Protein AF-A0A2A4T3V2-F1 (afdb_monomer_lite)

Sequence (227 aa):
MAKELILSDIAEADRLNKLTEAYNSLENEESLVISSTEDYCQTILAFQKQTSEPCFWAALLDGAPQWKGILVKFANAPQMAGSIMQYMAYDHKRCDNLYADAESLILEGETEAGAEVMQGFIVGMLRHFRIEEELLFLAFEQATGMTEGPTQMMRMEHQQMKAIMAQMQSTLESGAVDQVPGLGDTLLILMQQHNMKEENMLYFMMEQHISDQSVDLIQQAQRIDFR

pLDDT: mean 91.96, std 7.99, range [56.47, 98.56]

InterPro domains:
  IPR012312 Hemerythrin-like [PF01814] (87-203)

Foldseek 3Di:
DAAEDECQVPDLVCLLVVVLVSVVPDDAFHKYKYKYQDDDLVSVVVNVVVDPFAWAKDWQDQDPRMTIIMITHHPVRCCCLLAPLNVLVVLLVVLVVLLVVLVVCVVVVVLVVSLSSLSSSLRSLVLSVCLCLVFQVVLLCVQPVCPDDDSVVLVVLSVVLNVLSVVLVVCSVVVVSNCNVVSCVVSVVSSVVSVCCCNVPVSVSSCVGPSVCRNVSSVVSSCVSPD

Radius of gyration: 17.8 Å; chains: 1; bounding box: 42×46×43 Å

Secondary structure (DSSP, 8-state):
--EEEEGGGS-HHHHHHHHHHHHHT--TT-EEEEEESS--HHHHHHHHHH--S-EEEEEEE-STT-EEEEEEE-SSHHHHTT-HHHHHHHHHHHHHHHHHHHHHHHHHT-HHHHHHHHHHHHHHHHHHHHIIIIIIHHHHHHHH---SSHHHHHHHHHHHHHHHHHHHHHHHHTT-GGGHHHHHHHHHHHHHHHHHHIIIIIHHHHHHHHTTTHHHHHHHHTTTT--

Structure (mmCIF, N/CA/C/O backbone):
data_AF-A0A2A4T3V2-F1
#
_entry.id   AF-A0A2A4T3V2-F1
#
loop_
_atom_site.group_PDB
_atom_site.id
_atom_site.type_symbol
_atom_site.label_atom_id
_atom_site.label_alt_id
_atom_site.label_comp_id
_atom_site.label_asym_id
_atom_site.label_entity_id
_atom_site.label_seq_id
_atom_site.pdbx_PDB_ins_code
_atom_site.Cartn_x
_atom_site.Cartn_y
_atom_site.Cartn_z
_atom_site.occupancy
_atom_site.B_iso_or_equiv
_atom_site.auth_seq_id
_atom_site.auth_comp_id
_atom_site.auth_asym_id
_atom_site.auth_atom_id
_atom_site.pdbx_PDB_model_num
ATOM 1 N N . MET A 1 1 ? 16.859 -7.229 3.194 1.00 57.53 1 MET A N 1
ATOM 2 C CA . MET A 1 1 ? 16.379 -7.535 1.829 1.00 57.53 1 MET A CA 1
ATOM 3 C C . MET A 1 1 ? 15.152 -8.408 1.962 1.00 57.53 1 MET A C 1
ATOM 5 O O . MET A 1 1 ? 15.167 -9.281 2.822 1.00 57.53 1 MET A O 1
ATOM 9 N N . ALA A 1 2 ? 14.106 -8.146 1.181 1.00 78.00 2 ALA A N 1
ATOM 10 C CA . ALA A 1 2 ? 12.908 -8.977 1.198 1.00 78.00 2 ALA A CA 1
ATOM 11 C C . ALA A 1 2 ? 13.220 -10.368 0.630 1.00 78.00 2 ALA A C 1
ATOM 13 O O . ALA A 1 2 ? 13.997 -10.488 -0.318 1.00 78.00 2 ALA A O 1
ATOM 14 N N . LYS A 1 3 ? 12.625 -11.414 1.204 1.00 93.25 3 LYS A N 1
ATOM 15 C CA . LYS A 1 3 ? 12.601 -12.741 0.573 1.00 93.25 3 LYS A CA 1
ATOM 16 C C . LYS A 1 3 ? 11.577 -12.709 -0.561 1.00 93.25 3 LYS A C 1
ATOM 18 O O . LYS A 1 3 ? 10.634 -11.924 -0.507 1.00 93.25 3 LYS A O 1
ATOM 23 N N . GLU A 1 4 ? 11.729 -13.569 -1.559 1.00 95.38 4 GLU A N 1
ATOM 24 C CA . GLU A 1 4 ? 10.801 -13.642 -2.692 1.00 95.38 4 GLU A CA 1
ATOM 25 C C . GLU A 1 4 ? 10.105 -15.002 -2.757 1.00 95.38 4 GLU A C 1
ATOM 27 O O . GLU A 1 4 ? 10.707 -16.039 -2.469 1.00 95.38 4 GLU A O 1
ATOM 32 N N . LEU A 1 5 ? 8.830 -14.994 -3.149 1.00 96.75 5 LEU A N 1
ATOM 33 C CA . LEU A 1 5 ? 8.038 -16.186 -3.431 1.00 96.75 5 LEU A CA 1
ATOM 34 C C . LEU A 1 5 ? 7.241 -15.990 -4.723 1.00 96.75 5 LEU A C 1
ATOM 36 O O . LEU A 1 5 ? 6.327 -15.169 -4.784 1.00 96.75 5 LEU A O 1
ATOM 40 N N . ILE A 1 6 ? 7.558 -16.797 -5.732 1.00 96.88 6 ILE A N 1
ATOM 41 C CA . ILE A 1 6 ? 6.890 -16.781 -7.035 1.00 96.88 6 ILE A CA 1
ATOM 42 C C . ILE A 1 6 ? 5.805 -17.865 -7.034 1.00 96.88 6 ILE A C 1
ATOM 44 O O . ILE A 1 6 ? 6.096 -19.058 -7.111 1.00 96.88 6 ILE A O 1
ATOM 48 N N . LEU A 1 7 ? 4.535 -17.473 -6.914 1.00 96.19 7 LEU A N 1
ATOM 49 C CA . LEU A 1 7 ? 3.406 -18.408 -6.824 1.00 96.19 7 LEU A CA 1
ATOM 50 C C . LEU A 1 7 ? 3.053 -19.066 -8.161 1.00 96.19 7 LEU A C 1
ATOM 52 O O . LEU A 1 7 ? 2.481 -20.157 -8.158 1.00 96.19 7 LEU A O 1
ATOM 56 N N . SER A 1 8 ? 3.398 -18.445 -9.290 1.00 94.94 8 SER A N 1
ATOM 57 C CA . SER A 1 8 ? 3.206 -19.040 -10.621 1.00 94.94 8 SER A CA 1
ATOM 58 C C . SER A 1 8 ? 4.063 -20.290 -10.843 1.00 94.94 8 SER A C 1
ATOM 60 O O . SER A 1 8 ? 3.691 -21.143 -11.643 1.00 94.94 8 SER A O 1
ATOM 62 N N . ASP A 1 9 ? 5.152 -20.446 -10.085 1.00 95.88 9 ASP A N 1
ATOM 63 C CA . ASP A 1 9 ? 6.039 -21.615 -10.152 1.00 95.88 9 ASP A CA 1
ATOM 64 C C . ASP A 1 9 ? 5.558 -22.772 -9.256 1.00 95.88 9 ASP A C 1
ATOM 66 O O . ASP A 1 9 ? 6.163 -23.846 -9.215 1.00 95.88 9 ASP A O 1
ATOM 70 N N . ILE A 1 10 ? 4.468 -22.559 -8.513 1.00 96.50 10 ILE A N 1
ATOM 71 C CA . ILE A 1 10 ? 3.941 -23.478 -7.507 1.00 96.50 10 ILE A CA 1
ATOM 72 C C . ILE A 1 10 ? 2.536 -23.916 -7.924 1.00 96.50 10 ILE A C 1
ATOM 74 O O . ILE A 1 10 ? 1.674 -23.093 -8.245 1.00 96.50 10 ILE A O 1
ATOM 78 N N . ALA A 1 11 ? 2.287 -25.228 -7.876 1.00 95.81 11 ALA A N 1
ATOM 79 C CA . ALA A 1 11 ? 0.961 -25.785 -8.120 1.00 95.81 11 ALA A CA 1
ATOM 80 C C . ALA A 1 11 ? -0.067 -25.173 -7.156 1.00 95.81 11 ALA A C 1
ATOM 82 O O . ALA A 1 11 ? 0.199 -25.052 -5.962 1.00 95.81 11 ALA A O 1
ATOM 83 N N . GLU A 1 12 ? -1.253 -24.816 -7.655 1.00 93.75 12 GLU A N 1
ATOM 84 C CA . GLU A 1 12 ? -2.273 -24.081 -6.889 1.00 93.75 12 GLU A CA 1
ATOM 85 C C . GLU A 1 12 ? -2.592 -24.725 -5.528 1.00 93.75 12 GLU A C 1
ATOM 87 O O . GLU A 1 12 ? -2.660 -24.034 -4.513 1.00 93.75 12 GLU A O 1
ATOM 92 N N . ALA A 1 13 ? -2.679 -26.059 -5.489 1.00 95.19 13 ALA A N 1
ATOM 93 C CA . ALA A 1 13 ? -2.937 -26.834 -4.275 1.00 95.19 13 ALA A CA 1
ATOM 94 C C . ALA A 1 13 ? -1.847 -26.695 -3.190 1.00 95.19 13 ALA A C 1
ATOM 96 O O . ALA A 1 13 ? -2.132 -26.894 -2.010 1.00 95.19 13 ALA A O 1
ATOM 97 N N . ASP A 1 14 ? -0.620 -26.331 -3.572 1.00 96.75 14 ASP A N 1
ATOM 98 C CA . ASP A 1 14 ? 0.536 -26.212 -2.678 1.00 96.75 14 ASP A CA 1
ATOM 99 C C . ASP A 1 14 ? 0.848 -24.757 -2.286 1.00 96.75 14 ASP A C 1
ATOM 101 O O . ASP A 1 14 ? 1.613 -24.528 -1.343 1.00 96.75 14 ASP A O 1
ATOM 105 N N . ARG A 1 15 ? 0.249 -23.764 -2.967 1.00 96.38 15 ARG A N 1
ATOM 106 C CA . ARG A 1 15 ? 0.545 -22.329 -2.781 1.00 96.38 15 ARG A CA 1
ATOM 107 C C . ARG A 1 15 ? 0.377 -21.877 -1.330 1.00 96.38 15 ARG A C 1
ATOM 109 O O . ARG A 1 15 ? 1.272 -21.230 -0.793 1.00 96.38 15 ARG A O 1
ATOM 116 N N . LEU A 1 16 ? -0.722 -22.259 -0.671 1.00 95.94 16 LEU A N 1
ATOM 117 C CA . LEU A 1 16 ? -0.988 -21.896 0.730 1.00 95.94 16 LEU A CA 1
ATOM 118 C C . LEU A 1 16 ? 0.079 -22.449 1.685 1.00 95.94 16 LEU A C 1
ATOM 120 O O . LEU A 1 16 ? 0.585 -21.724 2.544 1.00 95.94 16 LEU A O 1
ATOM 124 N N . ASN A 1 17 ? 0.442 -23.723 1.525 1.00 95.88 17 ASN A N 1
ATOM 125 C CA . ASN A 1 17 ? 1.456 -24.360 2.363 1.00 95.88 17 ASN A CA 1
ATOM 126 C C . ASN A 1 17 ? 2.817 -23.689 2.163 1.00 95.88 17 ASN A C 1
ATOM 128 O O . ASN A 1 17 ? 3.475 -23.334 3.138 1.00 95.88 17 ASN A O 1
ATOM 132 N N . LYS A 1 18 ? 3.206 -23.438 0.907 1.00 96.62 18 LYS A N 1
ATOM 133 C CA . LYS A 1 18 ? 4.474 -22.778 0.575 1.00 96.62 18 LYS A CA 1
ATOM 134 C C . LYS A 1 18 ? 4.542 -21.343 1.080 1.00 96.62 18 LYS A C 1
ATOM 136 O O . LYS A 1 18 ? 5.564 -20.949 1.634 1.00 96.62 18 LYS A O 1
ATOM 141 N N . LEU A 1 19 ? 3.453 -20.591 0.951 1.00 95.94 19 LEU A N 1
ATOM 142 C CA . LEU A 1 19 ? 3.339 -19.251 1.515 1.00 95.94 19 LEU A CA 1
ATOM 143 C C . LEU A 1 19 ? 3.508 -19.266 3.037 1.00 95.94 19 LEU A C 1
ATOM 145 O O . LEU A 1 19 ? 4.260 -18.467 3.589 1.00 95.94 19 LEU A O 1
ATOM 149 N N . THR A 1 20 ? 2.854 -20.212 3.709 1.00 94.19 20 THR A N 1
ATOM 150 C CA . THR A 1 20 ? 2.922 -20.351 5.167 1.00 94.19 20 THR A CA 1
ATOM 151 C C . THR A 1 20 ? 4.332 -20.724 5.630 1.00 94.19 20 THR A C 1
ATOM 153 O O . THR A 1 20 ? 4.847 -20.131 6.575 1.00 94.19 20 THR A O 1
ATOM 156 N N . GLU A 1 21 ? 4.993 -21.666 4.949 1.00 94.62 21 GLU A N 1
ATOM 157 C CA . GLU A 1 21 ? 6.397 -22.027 5.195 1.00 94.62 21 GLU A CA 1
ATOM 158 C C . GLU A 1 21 ? 7.329 -20.819 5.017 1.00 94.62 21 GLU A C 1
ATOM 160 O O . GLU A 1 21 ? 8.147 -20.535 5.896 1.00 94.62 21 GLU A O 1
ATOM 165 N N . ALA A 1 22 ? 7.177 -20.084 3.911 1.00 94.62 22 ALA A N 1
ATOM 166 C CA . ALA A 1 22 ? 7.984 -18.906 3.616 1.00 94.62 22 ALA A CA 1
ATOM 167 C C . ALA A 1 22 ? 7.790 -17.809 4.673 1.00 94.62 22 ALA A C 1
ATOM 169 O O . ALA A 1 22 ? 8.776 -17.307 5.210 1.00 94.62 22 ALA A O 1
ATOM 170 N N . TYR A 1 23 ? 6.544 -17.497 5.040 1.00 92.44 23 TYR A N 1
ATOM 171 C CA . TYR A 1 23 ? 6.233 -16.513 6.078 1.00 92.44 23 TYR A CA 1
ATOM 172 C C . TYR A 1 23 ? 6.778 -16.919 7.453 1.00 92.44 23 TYR A C 1
ATOM 174 O O . TYR A 1 23 ? 7.374 -16.108 8.159 1.00 92.44 23 TYR A O 1
ATOM 182 N N . ASN A 1 24 ? 6.636 -18.189 7.838 1.00 91.06 24 ASN A N 1
ATOM 183 C CA . ASN A 1 24 ? 7.137 -18.675 9.124 1.00 91.06 24 ASN A CA 1
ATOM 184 C C . ASN A 1 24 ? 8.668 -18.647 9.215 1.00 91.06 24 ASN A C 1
ATOM 186 O O . ASN A 1 24 ? 9.202 -18.569 10.319 1.00 91.06 24 ASN A O 1
ATOM 190 N N . SER A 1 25 ? 9.362 -18.675 8.074 1.00 91.94 25 SER A N 1
ATOM 191 C CA . SER A 1 25 ? 10.818 -18.526 8.004 1.00 91.94 25 SER A CA 1
ATOM 192 C C . SER A 1 25 ? 11.309 -17.081 8.154 1.00 91.94 25 SER A C 1
ATOM 194 O O . SER A 1 25 ? 12.520 -16.867 8.220 1.00 91.94 25 SER A O 1
ATOM 196 N N . LEU A 1 26 ? 10.410 -16.090 8.144 1.00 91.06 26 LEU A N 1
ATOM 197 C CA . LEU A 1 26 ? 10.758 -14.686 8.351 1.00 91.06 26 LEU A CA 1
ATOM 198 C C . LEU A 1 26 ? 11.117 -14.426 9.817 1.00 91.06 26 LEU A C 1
ATOM 200 O O . LEU A 1 26 ? 10.452 -14.918 10.737 1.00 91.06 26 LEU A O 1
ATOM 204 N N . GLU A 1 27 ? 12.146 -13.613 10.018 1.00 88.81 27 GLU A N 1
ATOM 205 C CA . GLU A 1 27 ? 12.425 -12.961 11.294 1.00 88.81 27 GLU A CA 1
ATOM 206 C C . GLU A 1 27 ? 11.531 -11.719 11.481 1.00 88.81 27 GLU A C 1
ATOM 208 O O . GLU A 1 27 ? 10.715 -11.368 10.625 1.00 88.81 27 GLU A O 1
ATOM 213 N N . ASN A 1 28 ? 11.639 -11.059 12.637 1.00 85.19 28 ASN A N 1
ATOM 214 C CA . ASN A 1 28 ? 10.896 -9.827 12.895 1.00 85.19 28 ASN A CA 1
ATOM 215 C C . ASN A 1 28 ? 11.267 -8.728 11.889 1.00 85.19 28 ASN A C 1
ATOM 217 O O . ASN A 1 28 ? 12.448 -8.509 11.644 1.00 85.19 28 ASN A O 1
ATOM 221 N N . GLU A 1 29 ? 10.264 -8.010 11.382 1.00 82.75 29 GLU A N 1
ATOM 222 C CA . GLU A 1 29 ? 10.374 -6.928 10.393 1.00 82.75 29 GLU A CA 1
ATOM 223 C C . GLU A 1 29 ? 10.928 -7.369 9.031 1.00 82.75 29 GLU A C 1
ATOM 225 O O . GLU A 1 29 ? 11.064 -6.548 8.122 1.00 82.75 29 GLU A O 1
ATOM 230 N N . GLU A 1 30 ? 11.182 -8.668 8.839 1.00 90.75 30 GLU A N 1
ATOM 231 C CA . GLU A 1 30 ? 11.447 -9.200 7.514 1.00 90.75 30 GLU A CA 1
ATOM 232 C C . GLU A 1 30 ? 10.165 -9.231 6.682 1.00 90.75 30 GLU A C 1
ATOM 234 O O . GLU A 1 30 ? 9.047 -9.449 7.170 1.00 90.75 30 GLU A O 1
ATOM 239 N N . SER A 1 31 ? 10.356 -9.035 5.382 1.00 91.88 31 SER A N 1
ATOM 240 C CA . SER A 1 31 ? 9.293 -9.039 4.398 1.00 91.88 31 SER A CA 1
ATOM 241 C C . SER A 1 31 ? 9.464 -10.160 3.382 1.00 91.88 31 SER A C 1
ATOM 243 O O . SER A 1 31 ? 10.575 -10.601 3.069 1.00 91.88 31 SER A O 1
ATOM 245 N N . LEU A 1 32 ? 8.330 -10.613 2.864 1.00 95.06 32 LEU A N 1
ATOM 246 C CA . LEU A 1 32 ? 8.206 -11.553 1.767 1.00 95.06 32 LEU A CA 1
ATOM 247 C C . LEU A 1 32 ? 7.457 -10.861 0.631 1.00 95.06 32 LEU A C 1
ATOM 249 O O . LEU A 1 32 ? 6.282 -10.518 0.769 1.00 95.06 32 LEU A O 1
ATOM 253 N N . VAL A 1 33 ? 8.140 -10.666 -0.489 1.00 95.50 33 VAL A N 1
ATOM 254 C CA . VAL A 1 33 ? 7.535 -10.221 -1.739 1.00 95.50 33 VAL A CA 1
ATOM 255 C C . VAL A 1 33 ? 6.964 -11.439 -2.449 1.00 95.50 33 VAL A C 1
ATOM 257 O O . VAL A 1 33 ? 7.663 -12.416 -2.710 1.00 95.50 33 VAL A O 1
ATOM 260 N N . ILE A 1 34 ? 5.677 -11.374 -2.752 1.00 95.94 34 ILE A N 1
ATOM 261 C CA . ILE A 1 34 ? 4.930 -12.422 -3.435 1.00 95.94 34 ILE A CA 1
ATOM 262 C C . ILE A 1 34 ? 4.654 -11.942 -4.849 1.00 95.94 34 ILE A C 1
ATOM 264 O O . ILE A 1 34 ? 4.171 -10.824 -5.022 1.00 95.94 34 ILE A O 1
ATOM 268 N N . SER A 1 35 ? 4.931 -12.773 -5.849 1.00 95.94 35 SER A N 1
ATOM 269 C CA . SER A 1 35 ? 4.642 -12.469 -7.250 1.00 95.94 35 SER A CA 1
ATOM 270 C C . SER A 1 35 ? 3.964 -13.638 -7.964 1.00 95.94 35 SER A C 1
ATOM 272 O O . SER A 1 35 ? 4.082 -14.794 -7.557 1.00 95.94 35 SER A O 1
ATOM 274 N N . SER A 1 36 ? 3.197 -13.340 -9.011 1.00 95.31 36 SER A N 1
ATOM 275 C CA . SER A 1 36 ? 2.500 -14.340 -9.825 1.00 95.31 36 SER A CA 1
ATOM 276 C C . SER A 1 36 ? 2.039 -13.744 -11.152 1.00 95.31 36 SER A C 1
ATOM 278 O O . SER A 1 36 ? 1.728 -12.556 -11.231 1.00 95.31 36 SER A O 1
ATOM 280 N N . THR A 1 37 ? 1.909 -14.586 -12.173 1.00 94.62 37 THR A N 1
ATOM 281 C CA . THR A 1 37 ? 1.244 -14.256 -13.448 1.00 94.62 37 THR A CA 1
ATOM 282 C C . THR A 1 37 ? -0.273 -14.465 -13.409 1.00 94.62 37 THR A C 1
ATOM 284 O O . THR A 1 37 ? -0.960 -14.233 -14.399 1.00 94.62 37 THR A O 1
ATOM 287 N N . GLU A 1 38 ? -0.798 -14.950 -12.286 1.00 92.31 38 GLU A N 1
ATOM 288 C CA . GLU A 1 38 ? -2.218 -15.206 -12.039 1.00 92.31 38 GLU A CA 1
ATOM 289 C C . GLU A 1 38 ? -2.638 -14.556 -10.722 1.00 92.31 38 GLU A C 1
ATOM 291 O O . GLU A 1 38 ? -1.830 -14.463 -9.792 1.00 92.31 38 GLU A O 1
ATOM 296 N N . ASP A 1 39 ? -3.912 -14.180 -10.618 1.00 91.12 39 ASP A N 1
ATOM 297 C CA . ASP A 1 39 ? -4.494 -13.698 -9.367 1.00 91.12 39 ASP A CA 1
ATOM 298 C C . ASP A 1 39 ? -4.358 -14.764 -8.262 1.00 91.12 39 ASP A C 1
ATOM 300 O O . ASP A 1 39 ? -4.707 -15.935 -8.436 1.00 91.12 39 ASP A O 1
ATOM 304 N N . TYR A 1 40 ? -3.829 -14.350 -7.112 1.00 92.31 40 TYR A N 1
ATOM 305 C CA . TYR A 1 40 ? -3.608 -15.190 -5.937 1.00 92.31 40 TYR A CA 1
ATOM 306 C C . TYR A 1 40 ? -4.357 -14.695 -4.693 1.00 92.31 40 TYR A C 1
ATOM 308 O O . TYR A 1 40 ? -4.057 -15.147 -3.583 1.00 92.31 40 TYR A O 1
ATOM 316 N N . CYS A 1 41 ? -5.348 -13.810 -4.840 1.00 90.81 41 CYS A N 1
ATOM 317 C CA . CYS A 1 41 ? -6.111 -13.239 -3.726 1.00 90.81 41 CYS A CA 1
ATOM 318 C C . CYS A 1 41 ? -6.649 -14.313 -2.764 1.00 90.81 41 CYS A C 1
ATOM 320 O O . CYS A 1 41 ? -6.500 -14.199 -1.546 1.00 90.81 41 CYS A O 1
ATOM 322 N N . GLN A 1 42 ? -7.173 -15.424 -3.297 1.00 91.81 42 GLN A N 1
ATOM 323 C CA . GLN A 1 42 ? -7.686 -16.541 -2.497 1.00 91.81 42 GLN A CA 1
ATOM 324 C C . GLN A 1 42 ? -6.596 -17.224 -1.661 1.00 91.81 42 GLN A C 1
ATOM 326 O O . GLN A 1 42 ? -6.870 -17.676 -0.549 1.00 91.81 42 GLN A O 1
ATOM 331 N N . THR A 1 43 ? -5.352 -17.253 -2.149 1.00 94.00 43 THR A N 1
ATOM 332 C CA . THR A 1 43 ? -4.211 -17.792 -1.393 1.00 94.00 43 THR A CA 1
ATOM 333 C C . THR A 1 43 ? -3.894 -16.901 -0.191 1.00 94.00 43 THR A C 1
ATOM 335 O O . THR A 1 43 ? -3.725 -17.416 0.915 1.00 94.00 43 THR A O 1
ATOM 338 N N . ILE A 1 44 ? -3.880 -15.574 -0.367 1.00 92.75 44 ILE A N 1
ATOM 339 C CA . ILE A 1 44 ? -3.618 -14.626 0.732 1.00 92.75 44 ILE A CA 1
ATOM 340 C C . ILE A 1 44 ? -4.753 -14.649 1.752 1.00 92.75 44 ILE A C 1
ATOM 342 O O . ILE A 1 44 ? -4.498 -14.710 2.952 1.00 92.75 44 ILE A O 1
ATOM 346 N N . LEU A 1 45 ? -6.006 -14.681 1.293 1.00 90.38 45 LEU A N 1
ATOM 347 C CA . LEU A 1 45 ? -7.173 -14.802 2.165 1.00 90.38 45 LEU A CA 1
ATOM 348 C C . LEU A 1 45 ? -7.145 -16.090 2.995 1.00 90.38 45 LEU A C 1
ATOM 350 O O . LEU A 1 45 ? -7.460 -16.062 4.186 1.00 90.38 45 LEU A O 1
ATOM 354 N N . ALA A 1 46 ? -6.787 -17.222 2.385 1.00 92.25 46 ALA A N 1
ATOM 355 C CA . ALA A 1 46 ? -6.650 -18.486 3.099 1.00 92.25 46 ALA A CA 1
ATOM 356 C C . ALA A 1 46 ? -5.513 -18.427 4.131 1.00 92.25 46 ALA A C 1
ATOM 358 O O . ALA A 1 46 ? -5.706 -18.842 5.275 1.00 92.25 46 ALA A O 1
ATOM 359 N N . PHE A 1 47 ? -4.374 -17.833 3.766 1.00 92.38 47 PHE A N 1
ATOM 360 C CA . PHE A 1 47 ? -3.246 -17.616 4.670 1.00 92.38 47 PHE A CA 1
ATOM 361 C C . PHE A 1 47 ? -3.629 -16.738 5.869 1.00 92.38 47 PHE A C 1
ATOM 363 O O . PHE A 1 47 ? -3.436 -17.149 7.009 1.00 92.38 47 PHE A O 1
ATOM 370 N N . GLN A 1 48 ? -4.256 -15.580 5.645 1.00 87.56 48 GLN A N 1
ATOM 371 C CA . GLN A 1 48 ? -4.701 -14.674 6.713 1.00 87.56 48 GLN A CA 1
ATOM 372 C C . GLN A 1 48 ? -5.737 -15.314 7.652 1.00 87.56 48 GLN A C 1
ATOM 374 O O . GLN A 1 48 ? -5.837 -14.924 8.811 1.00 87.56 48 GLN A O 1
ATOM 379 N N . LYS A 1 49 ? -6.532 -16.280 7.170 1.00 87.31 49 LYS A N 1
ATOM 380 C CA . LYS A 1 49 ? -7.478 -17.038 8.009 1.00 87.31 49 LYS A CA 1
ATOM 381 C C . LYS A 1 49 ? -6.790 -18.106 8.860 1.00 87.31 49 LYS A C 1
ATOM 383 O O . LYS A 1 49 ? -7.270 -18.399 9.951 1.00 87.31 49 LYS A O 1
ATOM 388 N N . GLN A 1 50 ? -5.723 -18.722 8.351 1.00 86.12 50 GLN A N 1
ATOM 389 C CA . GLN A 1 50 ? -4.987 -19.780 9.049 1.00 86.12 50 GLN A CA 1
ATOM 390 C C . GLN A 1 50 ? -3.985 -19.215 10.060 1.00 86.12 50 GLN A C 1
ATOM 392 O O . GLN A 1 50 ? -3.762 -19.808 11.116 1.00 86.12 50 GLN A O 1
ATOM 397 N N . THR A 1 51 ? -3.374 -18.082 9.732 1.00 77.81 51 THR A N 1
ATOM 398 C CA . THR A 1 51 ? -2.313 -17.477 10.528 1.00 77.81 51 THR A CA 1
ATOM 399 C C . THR A 1 51 ? -2.912 -16.625 11.641 1.00 77.81 51 THR A C 1
ATOM 401 O O . THR A 1 51 ? -3.561 -15.614 11.393 1.00 77.81 51 THR A O 1
ATOM 404 N N . SER A 1 52 ? -2.672 -17.023 12.891 1.00 68.81 52 SER A N 1
ATOM 405 C CA . SER A 1 52 ? -3.027 -16.223 14.070 1.00 68.81 52 SER A CA 1
ATOM 406 C C . SER A 1 52 ? -2.008 -15.123 14.376 1.00 68.81 52 SER A C 1
ATOM 408 O O . SER A 1 52 ? -2.277 -14.267 15.215 1.00 68.81 52 SER A O 1
ATOM 410 N N . GLU A 1 53 ? -0.824 -15.173 13.755 1.00 69.62 53 GLU A N 1
ATOM 411 C CA . GLU A 1 53 ? 0.192 -14.129 13.871 1.00 69.62 53 GLU A CA 1
ATOM 412 C C . GLU A 1 53 ? -0.216 -12.901 13.048 1.00 69.62 53 GLU A C 1
ATOM 414 O O . GLU A 1 53 ? -0.445 -13.012 11.842 1.00 69.62 53 GLU A O 1
ATOM 419 N N . PRO A 1 54 ? -0.286 -11.716 13.664 1.00 68.25 54 PRO A N 1
ATOM 420 C CA . PRO A 1 54 ? -0.581 -10.512 12.917 1.00 68.25 54 PRO A CA 1
ATOM 421 C C . PRO A 1 54 ? 0.524 -10.182 11.907 1.00 68.25 54 PRO A C 1
ATOM 423 O O . PRO A 1 54 ? 1.709 -10.127 12.235 1.00 68.25 54 PRO A O 1
ATOM 426 N N . CYS A 1 55 ? 0.108 -9.962 10.666 1.00 81.94 55 CYS A N 1
ATOM 427 C CA . CYS A 1 55 ? 0.961 -9.567 9.554 1.00 81.94 55 CYS A CA 1
ATOM 428 C C . CYS A 1 55 ? 0.463 -8.245 8.972 1.00 81.94 55 CYS A C 1
ATOM 430 O O . CYS A 1 55 ? -0.671 -7.832 9.226 1.00 81.94 55 CYS A O 1
ATOM 432 N N . PHE A 1 56 ? 1.308 -7.592 8.182 1.00 87.75 56 PHE A N 1
ATOM 433 C CA . PHE A 1 56 ? 0.868 -6.549 7.262 1.00 87.75 56 PHE A CA 1
ATOM 434 C C . PHE A 1 56 ? 0.875 -7.110 5.846 1.00 87.75 56 PHE A C 1
ATOM 436 O O . PHE A 1 56 ? 1.848 -7.745 5.440 1.00 87.75 56 PHE A O 1
ATOM 443 N N . TRP A 1 57 ? -0.197 -6.842 5.109 1.00 90.50 57 TRP A N 1
ATOM 444 C CA . TRP A 1 57 ? -0.316 -7.132 3.689 1.00 90.50 57 TRP A CA 1
ATOM 445 C C . TRP A 1 57 ? -0.621 -5.846 2.926 1.00 90.50 57 TRP A C 1
ATOM 447 O O . TRP A 1 57 ? -1.494 -5.081 3.342 1.00 90.50 57 TRP A O 1
ATOM 457 N N . ALA A 1 58 ? 0.056 -5.653 1.795 1.00 89.94 58 ALA A N 1
ATOM 458 C CA . ALA A 1 58 ? -0.322 -4.666 0.791 1.00 89.94 58 ALA A CA 1
ATOM 459 C C . ALA A 1 58 ? -0.006 -5.170 -0.621 1.00 89.94 58 ALA A C 1
ATOM 461 O O . ALA A 1 58 ? 1.024 -5.812 -0.849 1.00 89.94 58 ALA A O 1
ATOM 462 N N . ALA A 1 59 ? -0.873 -4.830 -1.574 1.00 89.06 59 ALA A N 1
ATOM 463 C CA . ALA A 1 59 ? -0.573 -4.986 -2.988 1.00 89.06 59 ALA A CA 1
ATOM 464 C C . ALA A 1 59 ? 0.521 -3.992 -3.423 1.00 89.06 59 ALA A C 1
ATOM 466 O O . ALA A 1 59 ? 0.550 -2.840 -2.990 1.00 89.06 59 ALA A O 1
ATOM 467 N N . LEU A 1 60 ? 1.420 -4.460 -4.286 1.00 88.94 60 LEU A N 1
ATOM 468 C CA . LEU A 1 60 ? 2.415 -3.658 -5.002 1.00 88.94 60 LEU A CA 1
ATOM 469 C C . LEU A 1 60 ? 2.024 -3.526 -6.480 1.00 88.94 60 LEU A C 1
ATOM 471 O O . LEU A 1 60 ? 2.141 -2.455 -7.054 1.00 88.94 60 LEU A O 1
ATOM 475 N N . LEU A 1 61 ? 1.507 -4.595 -7.084 1.00 88.12 61 LEU A N 1
ATOM 476 C CA . LEU A 1 61 ? 0.905 -4.605 -8.415 1.00 88.12 61 LEU A CA 1
ATOM 477 C C . LEU A 1 61 ? -0.366 -5.454 -8.343 1.00 88.12 61 LEU A C 1
ATOM 479 O O . LEU A 1 61 ? -0.312 -6.598 -7.893 1.00 88.12 61 LEU A O 1
ATOM 483 N N . ASP A 1 62 ? -1.499 -4.905 -8.773 1.00 81.50 62 ASP A N 1
ATOM 484 C CA . ASP A 1 62 ? -2.805 -5.567 -8.682 1.00 81.50 62 ASP A CA 1
ATOM 485 C C . ASP A 1 62 ? -3.491 -5.636 -10.054 1.00 81.50 62 ASP A C 1
ATOM 487 O O . ASP A 1 62 ? -4.420 -4.886 -10.366 1.00 81.50 62 ASP A O 1
ATOM 491 N N . GLY A 1 63 ? -2.981 -6.512 -10.923 1.00 82.81 63 GLY A N 1
ATOM 492 C CA . GLY A 1 63 ? -3.563 -6.743 -12.241 1.00 82.81 63 GLY A CA 1
ATOM 493 C C . GLY A 1 63 ? -2.640 -7.455 -13.223 1.00 82.81 63 GLY A C 1
ATOM 494 O O . GLY A 1 63 ? -1.451 -7.637 -12.993 1.00 82.81 63 GLY A O 1
ATOM 495 N N . ALA A 1 64 ? -3.200 -7.853 -14.365 1.00 80.94 64 ALA A N 1
ATOM 496 C CA . ALA A 1 64 ? -2.417 -8.446 -15.441 1.00 80.94 64 ALA A CA 1
ATOM 497 C C . ALA A 1 64 ? -1.392 -7.436 -16.007 1.00 80.94 64 ALA A C 1
ATOM 499 O O . ALA A 1 64 ? -1.716 -6.253 -16.121 1.00 80.94 64 ALA A O 1
ATOM 500 N N . PRO A 1 65 ? -0.197 -7.891 -16.431 1.00 86.50 65 PRO A N 1
ATOM 501 C CA . PRO A 1 65 ? 0.226 -9.292 -16.541 1.00 86.50 65 PRO A CA 1
ATOM 502 C C . PRO A 1 65 ? 0.850 -9.883 -15.264 1.00 86.50 65 PRO A C 1
ATOM 504 O O . PRO A 1 65 ? 1.194 -11.064 -15.265 1.00 86.50 65 PRO A O 1
ATOM 507 N N . GLN A 1 66 ? 1.023 -9.094 -14.202 1.00 90.06 66 GLN A N 1
ATOM 508 C CA . GLN A 1 66 ? 1.764 -9.501 -13.013 1.00 90.06 66 GLN A CA 1
ATOM 509 C C . GLN A 1 66 ? 1.118 -8.957 -11.740 1.00 90.06 66 GLN A C 1
ATOM 511 O O . GLN A 1 66 ? 0.998 -7.751 -11.545 1.00 90.06 66 GLN A O 1
ATOM 516 N N . TRP A 1 67 ? 0.806 -9.865 -10.822 1.00 93.06 67 TRP A N 1
ATOM 517 C CA . TRP A 1 67 ? 0.400 -9.529 -9.468 1.00 93.06 67 TRP A CA 1
ATOM 518 C C . TRP A 1 67 ? 1.619 -9.565 -8.567 1.00 93.06 67 TRP A C 1
ATOM 520 O O . TRP A 1 67 ? 2.406 -10.515 -8.606 1.00 93.06 67 TRP A O 1
ATOM 530 N N . LYS A 1 68 ? 1.753 -8.560 -7.709 1.00 94.62 68 LYS A N 1
ATOM 531 C CA . LYS A 1 68 ? 2.840 -8.449 -6.742 1.00 94.62 68 LYS A CA 1
ATOM 532 C C . LYS A 1 68 ? 2.310 -7.868 -5.443 1.00 94.62 68 LYS A C 1
ATOM 534 O O . LYS A 1 68 ? 1.482 -6.966 -5.457 1.00 94.62 68 LYS A O 1
ATOM 539 N N . GLY A 1 69 ? 2.793 -8.358 -4.318 1.00 93.62 69 GLY A N 1
ATOM 540 C CA . GLY A 1 69 ? 2.406 -7.850 -3.012 1.00 93.62 69 GLY A CA 1
ATOM 541 C C . GLY A 1 69 ? 3.464 -8.157 -1.976 1.00 93.62 69 GLY A C 1
ATOM 542 O O . GLY A 1 69 ? 4.412 -8.899 -2.239 1.00 93.62 69 GLY A O 1
ATOM 543 N N . ILE A 1 70 ? 3.329 -7.550 -0.807 1.00 93.56 70 ILE A N 1
ATOM 544 C CA . ILE A 1 70 ? 4.304 -7.658 0.269 1.00 93.56 70 ILE A CA 1
ATOM 545 C C . ILE A 1 70 ? 3.618 -8.098 1.556 1.00 93.56 70 ILE A C 1
ATOM 547 O O . ILE A 1 70 ? 2.670 -7.464 2.020 1.00 93.56 70 ILE A O 1
ATOM 551 N N . LEU A 1 71 ? 4.116 -9.193 2.129 1.00 92.56 71 LEU A N 1
ATOM 552 C CA . LEU A 1 71 ? 3.831 -9.591 3.502 1.00 92.56 71 LEU A CA 1
ATOM 553 C C . LEU A 1 71 ? 4.977 -9.154 4.399 1.00 92.56 71 LEU A C 1
ATOM 555 O O . LEU A 1 71 ? 6.137 -9.391 4.074 1.00 92.56 71 LEU A O 1
ATOM 559 N N . VAL A 1 72 ? 4.659 -8.572 5.548 1.00 90.12 72 VAL A N 1
ATOM 560 C CA . VAL A 1 72 ? 5.653 -8.200 6.561 1.00 90.12 72 VAL A CA 1
ATOM 561 C C . VAL A 1 72 ? 5.295 -8.854 7.883 1.00 90.12 72 VAL A C 1
ATOM 563 O O . VAL A 1 72 ? 4.137 -8.804 8.316 1.00 90.12 72 VAL A O 1
ATOM 566 N N . LYS A 1 73 ? 6.294 -9.475 8.514 1.00 87.75 73 LYS A N 1
ATOM 567 C CA . LYS A 1 73 ? 6.159 -10.093 9.831 1.00 87.75 73 LYS A CA 1
ATOM 568 C C . LYS A 1 73 ? 6.525 -9.092 10.921 1.00 87.75 73 LYS A C 1
ATOM 570 O O . LYS A 1 73 ? 7.563 -8.447 10.843 1.00 87.75 73 LYS A O 1
ATOM 575 N N . PHE A 1 74 ? 5.714 -9.003 11.971 1.00 79.06 74 PHE A N 1
ATOM 576 C CA . PHE A 1 74 ? 6.014 -8.178 13.145 1.00 79.06 74 PHE A CA 1
ATOM 577 C C . PHE A 1 74 ? 6.082 -9.036 14.408 1.00 79.06 74 PHE A C 1
ATOM 579 O O . PHE A 1 74 ? 5.283 -9.944 14.596 1.00 79.06 74 PHE A O 1
ATOM 586 N N . ALA A 1 75 ? 7.000 -8.717 15.315 1.00 63.78 75 ALA A N 1
ATOM 587 C CA . ALA A 1 75 ? 7.128 -9.300 16.648 1.00 63.78 75 ALA A CA 1
ATOM 588 C C . ALA A 1 75 ? 6.179 -8.611 17.634 1.00 63.78 75 ALA A C 1
ATOM 590 O O . ALA A 1 75 ? 5.620 -9.263 18.511 1.00 63.78 75 ALA A O 1
ATOM 591 N N . ASN A 1 76 ? 5.915 -7.314 17.429 1.00 60.53 76 ASN A N 1
ATOM 592 C CA . ASN A 1 76 ? 4.886 -6.538 18.139 1.00 60.53 76 ASN A CA 1
ATOM 593 C C . ASN A 1 76 ? 3.550 -6.541 17.385 1.00 60.53 76 ASN A C 1
ATOM 595 O O . ASN A 1 76 ? 2.780 -5.581 17.408 1.00 60.53 76 ASN A O 1
ATOM 599 N N . ALA A 1 77 ? 3.278 -7.656 16.722 1.00 57.69 77 ALA A N 1
ATOM 600 C CA . ALA A 1 77 ? 2.083 -7.926 15.951 1.00 57.69 77 ALA A CA 1
ATOM 601 C C . ALA A 1 77 ? 0.762 -7.502 16.644 1.00 57.69 77 ALA A C 1
ATOM 603 O O . ALA A 1 77 ? -0.085 -6.917 15.972 1.00 57.69 77 ALA A O 1
ATOM 604 N N . PRO A 1 78 ? 0.561 -7.713 17.968 1.00 56.47 78 PRO A N 1
ATOM 605 C CA . PRO A 1 78 ? -0.684 -7.320 18.637 1.00 56.47 78 PRO A CA 1
ATOM 606 C C . PRO A 1 78 ? -0.904 -5.803 18.687 1.00 56.47 78 PRO A C 1
ATOM 608 O O . PRO A 1 78 ? -2.042 -5.352 18.711 1.00 56.47 78 PRO A O 1
ATOM 611 N N . GLN A 1 79 ? 0.179 -5.022 18.712 1.00 57.91 79 GLN A N 1
ATOM 612 C CA . GLN A 1 79 ? 0.145 -3.559 18.715 1.00 57.91 79 GLN A CA 1
ATOM 613 C C . GLN A 1 79 ? -0.195 -3.035 17.313 1.00 57.91 79 GLN A C 1
ATOM 615 O O . GLN A 1 79 ? -1.176 -2.316 17.150 1.00 57.91 79 GLN A O 1
ATOM 620 N N . MET A 1 80 ? 0.502 -3.539 16.290 1.00 68.06 80 MET A N 1
ATO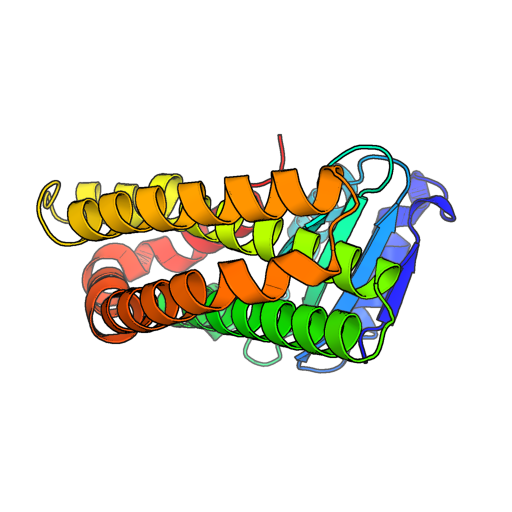M 621 C CA . MET A 1 80 ? 0.214 -3.238 14.879 1.00 68.06 80 MET A CA 1
ATOM 622 C C . MET A 1 80 ? -1.193 -3.652 14.432 1.00 68.06 80 MET A C 1
ATOM 624 O O . MET A 1 80 ? -1.784 -2.996 13.585 1.00 68.06 80 MET A O 1
ATOM 628 N N . ALA A 1 81 ? -1.738 -4.736 14.984 1.00 68.38 81 ALA A N 1
ATOM 629 C CA . ALA A 1 81 ? -3.088 -5.196 14.669 1.00 68.38 81 ALA A CA 1
ATOM 630 C C . ALA A 1 81 ? -4.182 -4.595 15.556 1.00 68.38 81 ALA A C 1
ATOM 632 O O . ALA A 1 81 ? -5.358 -4.818 15.287 1.00 68.38 81 ALA A O 1
ATOM 633 N N . GLY A 1 82 ? -3.810 -3.878 16.619 1.00 81.69 82 GLY A N 1
ATOM 634 C CA . GLY A 1 82 ? -4.741 -3.292 17.583 1.00 81.69 82 GLY A CA 1
ATOM 635 C C . GLY A 1 82 ? -4.800 -1.767 17.559 1.00 81.69 82 GLY A C 1
ATOM 636 O O . GLY A 1 82 ? -5.706 -1.207 18.167 1.00 81.69 82 GLY A O 1
ATOM 637 N N . SER A 1 83 ? -3.866 -1.099 16.877 1.00 91.06 83 SER A N 1
ATOM 638 C CA . SER A 1 83 ? -3.787 0.361 16.796 1.00 91.06 83 SER A CA 1
ATOM 639 C C . SER A 1 83 ? -3.862 0.826 15.347 1.00 91.06 83 SER A C 1
ATOM 641 O O . SER A 1 83 ? -2.964 0.554 14.547 1.00 91.06 83 SER A O 1
ATOM 643 N N . ILE A 1 84 ? -4.921 1.573 15.030 1.00 93.25 84 ILE A N 1
ATOM 644 C CA . ILE A 1 84 ? -5.099 2.234 13.731 1.00 93.25 84 ILE A CA 1
ATOM 645 C C . ILE A 1 84 ? -3.926 3.182 13.482 1.00 93.25 84 ILE A C 1
ATOM 647 O O . ILE A 1 84 ? -3.350 3.174 12.400 1.00 93.25 84 ILE A O 1
ATOM 651 N N . MET A 1 85 ? -3.521 3.942 14.504 1.00 93.56 85 MET A N 1
ATOM 652 C CA . MET A 1 85 ? -2.413 4.890 14.397 1.00 93.56 85 MET A CA 1
ATOM 653 C C . MET A 1 85 ? -1.106 4.199 13.996 1.00 93.56 85 MET A C 1
ATOM 655 O O . MET A 1 85 ? -0.416 4.666 13.095 1.00 93.56 85 MET A O 1
ATOM 659 N N . GLN A 1 86 ? -0.760 3.079 14.638 1.00 91.50 86 GLN A N 1
ATOM 660 C CA . GLN A 1 86 ? 0.464 2.346 14.304 1.00 91.50 86 GLN A CA 1
ATOM 661 C C . GLN A 1 86 ? 0.385 1.701 12.918 1.00 91.50 86 GLN A C 1
ATOM 663 O O . GLN A 1 86 ? 1.359 1.760 12.168 1.00 91.50 86 GLN A O 1
ATOM 668 N N . TYR A 1 87 ? -0.768 1.122 12.570 1.00 92.62 87 TYR A N 1
ATOM 669 C CA . TYR A 1 87 ? -0.989 0.510 11.262 1.00 92.62 87 TYR A CA 1
ATOM 670 C C . TYR A 1 87 ? -0.834 1.526 10.123 1.00 92.62 87 TYR A C 1
ATOM 672 O O . TYR A 1 87 ? -0.095 1.273 9.171 1.00 92.62 87 TYR A O 1
ATOM 680 N N . MET A 1 88 ? -1.477 2.688 10.242 1.00 95.56 88 MET A N 1
ATOM 681 C CA . MET A 1 88 ? -1.474 3.704 9.192 1.00 95.56 88 MET A CA 1
ATOM 682 C C . MET A 1 88 ? -0.142 4.456 9.098 1.00 95.56 88 MET A C 1
ATOM 684 O O . MET A 1 88 ? 0.372 4.631 7.997 1.00 95.56 88 MET A O 1
ATOM 688 N N . ALA A 1 89 ? 0.498 4.783 10.228 1.00 93.94 89 ALA A N 1
ATOM 689 C CA . ALA A 1 89 ? 1.837 5.387 10.222 1.00 93.94 89 ALA A CA 1
ATOM 690 C C . ALA A 1 89 ? 2.904 4.445 9.628 1.00 93.94 89 ALA A C 1
ATOM 692 O O . ALA A 1 89 ? 3.847 4.883 8.964 1.00 93.94 89 ALA A O 1
ATOM 693 N N . TYR A 1 90 ? 2.766 3.130 9.836 1.00 92.69 90 TYR A N 1
ATOM 694 C CA . TYR A 1 90 ? 3.617 2.159 9.151 1.00 92.69 90 TYR A CA 1
ATOM 695 C C . TYR A 1 90 ? 3.404 2.198 7.632 1.00 92.69 90 TYR A C 1
ATOM 697 O O . TYR A 1 90 ? 4.381 2.159 6.881 1.00 92.69 90 TYR A O 1
ATOM 705 N N . ASP A 1 91 ? 2.152 2.283 7.176 1.00 94.69 91 ASP A N 1
ATOM 706 C CA . ASP A 1 91 ? 1.836 2.327 5.749 1.00 94.69 91 ASP A CA 1
ATOM 707 C C . ASP A 1 91 ? 2.336 3.620 5.082 1.00 94.69 91 ASP A C 1
ATOM 709 O O . ASP A 1 91 ? 2.920 3.540 4.002 1.00 94.69 91 ASP A O 1
ATOM 713 N N . HIS A 1 92 ? 2.250 4.773 5.761 1.00 96.06 92 HIS A N 1
ATOM 714 C CA . HIS A 1 92 ? 2.918 6.010 5.331 1.00 96.06 92 HIS A CA 1
ATOM 715 C C . HIS A 1 92 ? 4.409 5.790 5.100 1.00 96.06 92 HIS A C 1
ATOM 717 O O . HIS A 1 92 ? 4.910 5.995 3.995 1.00 96.06 92 HIS A O 1
ATOM 723 N N . LYS A 1 93 ? 5.115 5.278 6.115 1.00 94.12 93 LYS A N 1
ATOM 724 C CA . LYS A 1 93 ? 6.556 5.019 6.021 1.00 94.12 93 LYS A CA 1
ATOM 725 C C . LYS A 1 93 ? 6.897 4.041 4.894 1.00 94.12 93 LYS A C 1
ATOM 727 O O . LYS A 1 93 ? 7.929 4.183 4.240 1.00 94.12 93 LYS A O 1
ATOM 732 N N . ARG A 1 94 ? 6.059 3.026 4.668 1.00 93.56 94 ARG A N 1
ATOM 733 C CA . ARG A 1 94 ? 6.232 2.073 3.565 1.00 93.56 94 ARG A CA 1
ATOM 734 C C . ARG A 1 94 ? 6.113 2.772 2.210 1.00 93.56 94 ARG A C 1
ATOM 736 O O . ARG A 1 94 ? 6.949 2.522 1.345 1.00 93.56 94 ARG A O 1
ATOM 743 N N . CYS A 1 95 ? 5.104 3.619 2.020 1.00 95.75 95 CYS A N 1
ATOM 744 C CA . CYS A 1 95 ? 4.933 4.390 0.791 1.00 95.75 95 CYS A CA 1
ATOM 745 C C . CYS A 1 95 ? 6.078 5.391 0.576 1.00 95.75 95 CYS A C 1
ATOM 747 O O . CYS A 1 95 ? 6.615 5.447 -0.528 1.00 95.75 95 CYS A O 1
ATOM 749 N N . ASP A 1 96 ? 6.521 6.091 1.622 1.00 95.69 96 ASP A N 1
ATOM 750 C CA . ASP A 1 96 ? 7.667 7.007 1.549 1.00 95.69 96 ASP A CA 1
ATOM 751 C C . ASP A 1 96 ? 8.945 6.281 1.095 1.00 95.69 96 ASP A C 1
ATOM 753 O O . ASP A 1 96 ? 9.662 6.765 0.218 1.00 95.69 96 ASP A O 1
ATOM 757 N N . ASN A 1 97 ? 9.205 5.084 1.637 1.00 95.06 97 ASN A N 1
ATOM 758 C CA . ASN A 1 97 ? 10.346 4.266 1.221 1.00 95.06 97 ASN A CA 1
ATOM 759 C C . ASN A 1 97 ? 10.232 3.820 -0.245 1.00 95.06 97 ASN A C 1
ATOM 761 O O . ASN A 1 97 ? 11.218 3.889 -0.968 1.00 95.06 97 ASN A O 1
ATOM 765 N N . LEU A 1 98 ? 9.044 3.399 -0.701 1.00 95.75 98 LEU A N 1
ATOM 766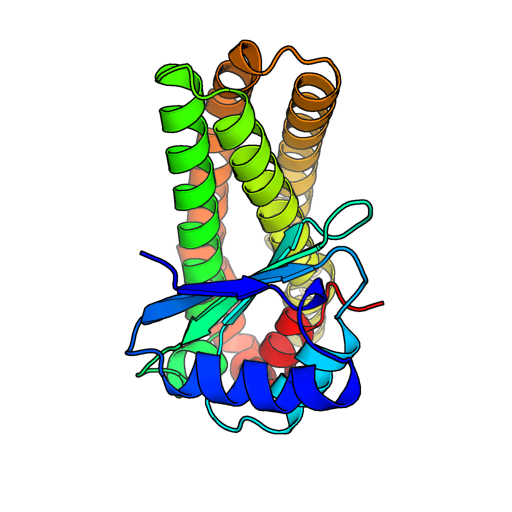 C CA . LEU A 1 98 ? 8.838 3.020 -2.106 1.00 95.75 98 LEU A CA 1
ATOM 767 C C . LEU A 1 98 ? 9.104 4.190 -3.053 1.00 95.75 98 LEU A C 1
ATOM 769 O O . LEU A 1 98 ? 9.739 3.998 -4.086 1.00 95.75 98 LEU A O 1
ATOM 773 N N . TYR A 1 99 ? 8.644 5.395 -2.709 1.00 96.75 99 TYR A N 1
ATOM 774 C CA . TYR A 1 99 ? 8.941 6.577 -3.512 1.00 96.75 99 TYR A CA 1
ATOM 775 C C . TYR A 1 99 ? 10.454 6.834 -3.568 1.00 96.75 99 TYR A C 1
ATOM 777 O O . TYR A 1 99 ? 11.004 6.999 -4.655 1.00 96.75 99 TYR A O 1
ATOM 785 N N . ALA A 1 100 ? 11.130 6.830 -2.414 1.00 96.19 100 ALA A N 1
ATOM 786 C CA . ALA A 1 100 ? 12.566 7.091 -2.334 1.00 96.19 100 ALA A CA 1
ATOM 787 C C . ALA A 1 100 ? 13.396 6.054 -3.114 1.00 96.19 100 ALA A C 1
ATOM 789 O O . ALA A 1 100 ? 14.307 6.423 -3.856 1.00 96.19 100 ALA A O 1
ATOM 790 N N . ASP A 1 101 ? 13.053 4.769 -2.993 1.00 96.31 101 ASP A N 1
ATOM 791 C CA . ASP A 1 101 ? 13.704 3.683 -3.729 1.00 96.31 101 ASP A CA 1
ATOM 792 C C . ASP A 1 101 ? 13.492 3.841 -5.244 1.00 96.31 101 ASP A C 1
ATOM 794 O O . ASP A 1 101 ? 14.439 3.717 -6.024 1.00 96.31 101 ASP A O 1
ATOM 798 N N . ALA A 1 102 ? 12.266 4.163 -5.671 1.00 96.88 102 ALA A N 1
ATOM 799 C CA . ALA A 1 102 ? 11.953 4.395 -7.077 1.00 96.88 102 ALA A CA 1
ATOM 800 C C . ALA A 1 102 ? 12.721 5.591 -7.649 1.00 96.88 102 ALA A C 1
ATOM 802 O O . ALA A 1 102 ? 13.293 5.498 -8.733 1.00 96.88 102 ALA A O 1
ATOM 803 N N . GLU A 1 103 ? 12.758 6.706 -6.921 1.00 96.44 103 GLU A N 1
ATOM 804 C CA . GLU A 1 103 ? 13.494 7.901 -7.321 1.00 96.44 103 GLU A CA 1
ATOM 805 C C . GLU A 1 103 ? 14.993 7.612 -7.464 1.00 96.44 103 GLU A C 1
ATOM 807 O O . GLU A 1 103 ? 15.579 7.960 -8.491 1.00 96.44 103 GLU A O 1
ATOM 812 N N . SER A 1 104 ? 15.599 6.910 -6.499 1.00 96.81 104 SER A N 1
ATOM 813 C CA . SER A 1 104 ? 17.016 6.527 -6.564 1.00 96.81 104 SER A CA 1
ATOM 814 C C . SER A 1 104 ? 17.310 5.678 -7.800 1.00 96.81 104 SER A C 1
ATOM 816 O O . SER A 1 104 ? 18.219 6.001 -8.562 1.00 96.81 104 SER A O 1
ATOM 818 N N . LEU A 1 105 ? 16.500 4.643 -8.056 1.00 97.50 105 LEU A N 1
ATOM 819 C CA . LEU A 1 105 ? 16.658 3.770 -9.224 1.00 97.50 105 LEU A CA 1
ATOM 820 C C . LEU A 1 105 ? 16.562 4.548 -10.543 1.00 97.50 105 LEU A C 1
ATOM 822 O O . LEU A 1 105 ? 17.389 4.362 -11.435 1.00 97.50 105 LEU A O 1
ATOM 826 N N . ILE A 1 106 ? 15.589 5.457 -10.665 1.00 96.06 106 ILE A N 1
ATOM 827 C CA . ILE A 1 106 ? 15.423 6.282 -11.871 1.00 96.06 106 ILE A CA 1
ATOM 828 C C . ILE A 1 106 ? 16.641 7.194 -12.073 1.00 96.06 106 ILE A C 1
ATOM 830 O O . ILE A 1 106 ? 17.149 7.295 -13.191 1.00 96.06 106 ILE A O 1
ATOM 834 N N . LEU A 1 107 ? 17.139 7.827 -11.006 1.00 94.38 107 LEU A N 1
ATOM 835 C CA . LEU A 1 107 ? 18.310 8.709 -11.059 1.00 94.38 107 LEU A CA 1
ATOM 836 C C . LEU A 1 107 ? 19.615 7.958 -11.362 1.00 94.38 107 LEU A C 1
ATOM 838 O O . LEU A 1 107 ? 20.521 8.524 -11.975 1.00 94.38 107 LEU A O 1
ATOM 842 N N . GLU A 1 108 ? 19.707 6.688 -10.971 1.00 96.44 108 GLU A N 1
ATOM 843 C CA . GLU A 1 108 ? 20.827 5.793 -11.284 1.00 96.44 108 GLU A CA 1
ATOM 844 C C . GLU A 1 108 ? 20.769 5.230 -12.716 1.00 96.44 108 GLU A C 1
ATOM 846 O O . GLU A 1 108 ? 21.744 4.651 -13.195 1.00 96.44 108 GLU A O 1
ATOM 851 N N . GLY A 1 109 ? 19.667 5.463 -13.438 1.00 95.56 109 GLY A N 1
ATOM 852 C CA . GLY A 1 109 ? 19.458 4.995 -14.809 1.00 95.56 109 GLY A CA 1
ATOM 853 C C . GLY A 1 109 ? 18.806 3.615 -14.911 1.00 95.56 109 GLY A C 1
ATOM 854 O O . GLY A 1 109 ? 18.584 3.134 -16.023 1.00 95.56 109 GLY A O 1
ATOM 855 N N . GLU A 1 110 ? 18.435 3.008 -13.783 1.00 96.50 110 GLU A N 1
ATOM 856 C CA . GLU A 1 110 ? 17.705 1.738 -13.690 1.00 96.50 110 GLU A CA 1
ATOM 857 C C . GLU A 1 110 ? 16.202 1.971 -13.924 1.00 96.50 110 GLU A C 1
ATOM 859 O O . GLU A 1 110 ? 15.351 1.702 -13.075 1.00 96.50 110 GLU A O 1
ATOM 864 N N . THR A 1 111 ? 15.861 2.538 -15.085 1.00 93.12 111 THR A N 1
ATOM 865 C CA . THR A 1 111 ? 14.527 3.093 -15.365 1.00 93.12 111 THR A CA 1
ATOM 866 C C . THR A 1 111 ? 13.407 2.056 -15.340 1.00 93.12 111 THR A C 1
ATOM 868 O O . THR A 1 111 ? 12.311 2.376 -14.892 1.00 93.12 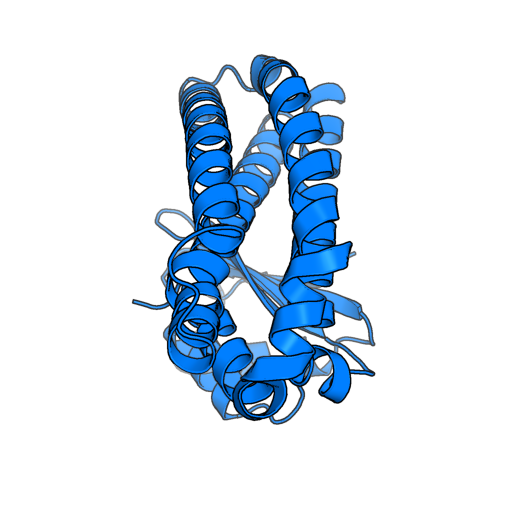111 THR A O 1
ATOM 871 N N . GLU A 1 112 ? 13.654 0.816 -15.768 1.00 94.12 112 GLU A N 1
ATOM 872 C CA . GLU A 1 112 ? 12.650 -0.258 -15.717 1.00 94.12 112 GLU A CA 1
ATOM 873 C C . GLU A 1 112 ? 12.327 -0.653 -14.268 1.00 94.12 112 GLU A C 1
ATOM 875 O O . GLU A 1 112 ? 11.162 -0.656 -13.871 1.00 94.12 112 GLU A O 1
ATOM 880 N N . ALA A 1 113 ? 13.359 -0.891 -13.452 1.00 94.56 113 ALA A N 1
ATOM 881 C CA . ALA A 1 113 ? 13.193 -1.201 -12.035 1.00 94.56 113 ALA A CA 1
ATOM 882 C C . ALA A 1 113 ? 12.557 -0.026 -11.276 1.00 94.56 113 ALA A C 1
ATOM 884 O O . ALA A 1 113 ? 11.626 -0.213 -10.494 1.00 94.56 113 ALA A O 1
ATOM 885 N N . GLY A 1 114 ? 13.010 1.200 -11.547 1.00 96.38 114 GLY A N 1
ATOM 886 C CA . GLY A 1 114 ? 12.454 2.412 -10.956 1.00 96.38 114 GLY A CA 1
ATOM 887 C C . GLY A 1 114 ? 10.984 2.635 -11.318 1.00 96.38 114 GLY A C 1
ATOM 888 O O . GLY A 1 114 ? 10.189 2.989 -10.449 1.00 96.38 114 GLY A O 1
ATOM 889 N N . ALA A 1 115 ? 10.588 2.361 -12.565 1.00 95.31 115 ALA A N 1
ATOM 890 C CA . ALA A 1 115 ? 9.192 2.424 -12.991 1.00 95.31 115 ALA A CA 1
ATOM 891 C C . ALA A 1 115 ? 8.311 1.403 -12.253 1.00 95.31 115 ALA A C 1
ATOM 893 O O . ALA A 1 115 ? 7.210 1.750 -11.825 1.00 95.31 115 ALA A O 1
ATOM 894 N N . GLU A 1 116 ? 8.793 0.171 -12.061 1.00 94.25 116 GLU A N 1
ATOM 895 C CA . GLU A 1 116 ? 8.065 -0.859 -11.310 1.00 94.25 116 GLU A CA 1
ATOM 896 C C . GLU A 1 116 ? 7.856 -0.445 -9.844 1.00 94.25 116 GLU A C 1
ATOM 898 O O . GLU A 1 116 ? 6.736 -0.513 -9.328 1.00 94.25 116 GLU A O 1
ATOM 903 N N . VAL A 1 117 ? 8.910 0.036 -9.175 1.00 95.88 117 VAL A N 1
ATOM 904 C CA . VAL A 1 117 ? 8.816 0.487 -7.776 1.00 95.88 117 VAL A CA 1
ATOM 905 C C . VAL A 1 117 ? 7.914 1.721 -7.660 1.00 95.88 117 VAL A C 1
ATOM 907 O O . VAL A 1 117 ? 7.077 1.781 -6.757 1.00 95.88 117 VAL A O 1
ATOM 910 N N . MET A 1 118 ? 7.996 2.661 -8.609 1.00 96.75 118 MET A N 1
ATOM 911 C CA . MET A 1 118 ? 7.121 3.837 -8.653 1.00 96.75 118 MET A CA 1
ATOM 912 C C . MET A 1 118 ? 5.650 3.448 -8.839 1.00 96.75 118 MET A C 1
ATOM 914 O O . MET A 1 118 ? 4.762 4.010 -8.195 1.00 96.75 118 MET A O 1
ATOM 918 N N . GLN A 1 119 ? 5.369 2.448 -9.677 1.00 95.44 119 GLN A N 1
ATOM 919 C CA . GLN A 1 119 ? 4.019 1.908 -9.818 1.00 95.44 119 GLN A CA 1
ATOM 920 C C . GLN A 1 119 ? 3.528 1.286 -8.502 1.00 95.44 119 GLN A C 1
ATOM 922 O O . GLN A 1 119 ? 2.366 1.483 -8.136 1.00 95.44 119 GLN A O 1
ATOM 927 N N . GLY A 1 120 ? 4.414 0.610 -7.764 1.00 95.19 120 GLY A N 1
ATOM 928 C CA . GLY A 1 120 ? 4.145 0.099 -6.420 1.00 95.19 120 GLY A CA 1
ATOM 929 C C . GLY A 1 120 ? 3.824 1.185 -5.395 1.00 95.19 120 GLY A C 1
ATOM 930 O O . GLY A 1 120 ? 2.908 1.013 -4.588 1.00 95.19 120 GLY A O 1
ATOM 931 N N . PHE A 1 121 ? 4.518 2.323 -5.450 1.00 96.81 121 PHE A N 1
ATOM 932 C CA . PHE A 1 121 ? 4.186 3.505 -4.653 1.00 96.81 121 PHE A CA 1
ATOM 933 C C . PHE A 1 121 ? 2.773 4.021 -4.968 1.00 96.81 121 PHE A C 1
ATOM 935 O O . PHE A 1 121 ? 1.966 4.180 -4.052 1.00 96.81 121 PHE A O 1
ATOM 942 N N . ILE A 1 122 ? 2.442 4.211 -6.253 1.00 96.50 122 ILE A N 1
ATOM 943 C CA . ILE A 1 122 ? 1.123 4.707 -6.682 1.00 96.50 122 ILE A CA 1
ATOM 944 C C . ILE A 1 122 ? 0.008 3.757 -6.223 1.00 96.50 122 ILE A C 1
ATOM 946 O O . ILE A 1 122 ? -0.982 4.202 -5.642 1.00 96.50 122 ILE A O 1
ATOM 950 N N . VAL A 1 123 ? 0.171 2.445 -6.435 1.00 95.50 123 VAL A N 1
ATOM 951 C CA . VAL A 1 123 ? -0.788 1.427 -5.965 1.00 95.50 123 VAL A CA 1
ATOM 952 C C . VAL A 1 123 ? -0.935 1.490 -4.445 1.00 95.50 123 VAL A C 1
ATOM 954 O O . VAL A 1 123 ? -2.056 1.518 -3.935 1.00 95.50 123 VAL A O 1
ATOM 957 N N . GLY A 1 124 ? 0.185 1.574 -3.724 1.00 95.25 124 GLY A N 1
ATOM 958 C CA . GLY A 1 124 ? 0.216 1.657 -2.269 1.00 95.25 124 GLY A CA 1
ATOM 959 C C . GLY A 1 124 ? -0.531 2.871 -1.715 1.00 95.25 124 GLY A C 1
ATOM 960 O O . GLY A 1 124 ? -1.354 2.709 -0.819 1.00 95.25 124 GLY A O 1
ATOM 961 N N . MET A 1 125 ? -0.294 4.062 -2.264 1.00 97.06 125 MET A N 1
ATOM 962 C CA . MET A 1 125 ? -0.951 5.294 -1.814 1.00 97.06 125 MET A CA 1
ATOM 963 C C . MET A 1 125 ? -2.435 5.341 -2.174 1.00 97.06 125 MET A C 1
ATOM 965 O O . MET A 1 125 ? -3.260 5.772 -1.371 1.00 97.06 125 MET A O 1
ATOM 969 N N . LEU A 1 126 ? -2.818 4.857 -3.358 1.00 97.00 126 LEU A N 1
ATOM 970 C CA . LEU A 1 126 ? -4.235 4.764 -3.715 1.00 97.00 126 LEU A CA 1
ATOM 971 C C . LEU A 1 126 ? -4.981 3.799 -2.789 1.00 97.00 126 LEU A C 1
ATOM 973 O O . LEU A 1 126 ? -6.092 4.105 -2.358 1.00 97.00 126 LEU A O 1
ATOM 977 N N . ARG A 1 127 ? -4.361 2.665 -2.445 1.00 95.88 127 ARG A N 1
ATOM 978 C CA . ARG A 1 127 ? -4.879 1.732 -1.441 1.00 95.88 127 ARG A CA 1
ATOM 979 C C . ARG A 1 127 ? -4.998 2.389 -0.065 1.00 95.88 127 ARG A C 1
ATOM 981 O O . ARG A 1 127 ? -6.032 2.229 0.578 1.00 95.88 127 ARG A O 1
ATOM 988 N N . HIS A 1 128 ? -3.977 3.127 0.366 1.00 97.38 128 HIS A N 1
ATOM 989 C CA . HIS A 1 128 ? -3.976 3.856 1.634 1.00 97.38 128 HIS A CA 1
ATOM 990 C C . HIS A 1 128 ? -5.203 4.769 1.756 1.00 97.38 128 HIS A C 1
ATOM 992 O O . HIS A 1 128 ? -6.020 4.601 2.660 1.00 97.38 128 HIS A O 1
ATOM 998 N N . PHE A 1 129 ? -5.426 5.624 0.754 1.00 98.12 129 PHE A N 1
ATOM 999 C CA . PHE A 1 129 ? -6.587 6.515 0.730 1.00 98.12 129 PHE A CA 1
ATOM 1000 C C . PHE A 1 129 ? -7.919 5.766 0.721 1.00 98.12 129 PHE A C 1
ATOM 1002 O O . PHE A 1 129 ? -8.899 6.259 1.271 1.00 98.12 129 PHE A O 1
ATOM 1009 N N . ARG A 1 130 ? -7.997 4.580 0.103 1.00 97.44 130 ARG A N 1
ATOM 1010 C CA . ARG A 1 130 ? -9.215 3.759 0.161 1.00 97.44 130 ARG A CA 1
ATOM 1011 C C . ARG A 1 130 ? -9.485 3.249 1.572 1.00 97.44 130 ARG A C 1
ATOM 1013 O O . ARG A 1 130 ? -10.633 3.278 1.997 1.00 97.44 130 ARG A O 1
ATOM 1020 N N . ILE A 1 131 ? -8.458 2.818 2.307 1.00 97.31 131 ILE A N 1
ATOM 1021 C CA . ILE A 1 131 ? -8.614 2.374 3.703 1.00 97.31 131 ILE A CA 1
ATOM 1022 C C . ILE A 1 131 ? -9.200 3.503 4.539 1.00 97.31 131 ILE A C 1
ATOM 1024 O O . ILE A 1 131 ? -10.152 3.305 5.292 1.00 97.31 131 ILE A O 1
ATOM 1028 N N . GLU A 1 132 ? -8.670 4.702 4.364 1.00 98.25 132 GLU A N 1
ATOM 1029 C CA . GLU A 1 132 ? -9.148 5.869 5.080 1.00 98.25 132 GLU A CA 1
ATOM 1030 C C . GLU A 1 132 ? -10.564 6.248 4.676 1.00 98.25 132 GLU A C 1
ATOM 1032 O O . GLU A 1 132 ? -11.450 6.319 5.521 1.00 98.25 132 GLU A O 1
ATOM 1037 N N . GLU A 1 133 ? -10.813 6.447 3.385 1.00 97.88 133 GLU A N 1
ATOM 1038 C CA . GLU A 1 133 ? -12.085 6.969 2.895 1.00 97.88 133 GLU A CA 1
ATOM 1039 C C . GLU A 1 133 ? -13.242 5.976 3.043 1.00 97.88 133 GLU A C 1
ATOM 1041 O O . GLU A 1 133 ? -14.348 6.386 3.404 1.00 97.88 133 GLU A O 1
ATOM 1046 N N . GLU A 1 134 ? -13.003 4.694 2.750 1.00 97.31 134 GLU A N 1
ATOM 1047 C CA . GLU A 1 134 ? -14.037 3.655 2.700 1.00 97.31 134 GLU A CA 1
ATOM 1048 C C . GLU A 1 134 ? -14.261 2.992 4.068 1.00 97.31 134 GLU A C 1
ATOM 1050 O O . GLU A 1 134 ? -15.371 2.522 4.326 1.00 97.31 134 GLU A O 1
ATOM 1055 N N . LEU A 1 135 ? -13.249 2.968 4.950 1.00 96.94 135 LEU A N 1
ATOM 1056 C CA . LEU A 1 135 ? -13.324 2.283 6.248 1.00 96.94 135 LEU A CA 1
ATOM 1057 C C . LEU A 1 135 ? -13.171 3.245 7.430 1.00 96.94 135 LEU A C 1
ATOM 1059 O O . LEU A 1 135 ? -14.107 3.405 8.215 1.00 96.94 135 LEU A O 1
ATOM 1063 N N . LEU A 1 136 ? -12.008 3.887 7.584 1.00 97.50 136 LEU A N 1
ATOM 1064 C CA . LEU A 1 136 ? -11.672 4.587 8.831 1.00 97.50 136 LEU A CA 1
ATOM 1065 C C . LEU A 1 136 ? -12.474 5.876 9.022 1.00 97.50 136 LEU A C 1
ATOM 1067 O O . LEU A 1 136 ? -13.043 6.097 10.090 1.00 97.50 136 LEU A O 1
ATOM 1071 N N . PHE A 1 137 ? -12.562 6.716 7.991 1.00 97.88 137 PHE A N 1
ATOM 1072 C CA . PHE A 1 137 ? -13.343 7.952 8.017 1.00 97.88 137 PHE A CA 1
ATOM 1073 C C . PHE A 1 137 ? -14.819 7.635 8.199 1.00 97.88 137 PHE A C 1
ATOM 1075 O O . PHE A 1 137 ? -15.477 8.293 8.997 1.00 97.88 137 PHE A O 1
ATOM 1082 N N . LEU A 1 138 ? -15.326 6.596 7.532 1.00 97.06 138 LEU A N 1
ATOM 1083 C CA . LEU A 1 138 ? -16.711 6.168 7.683 1.00 97.06 138 LEU A CA 1
ATOM 1084 C C . LEU A 1 138 ? -17.012 5.724 9.125 1.00 97.06 138 LEU A C 1
ATOM 1086 O O . LEU A 1 138 ? -17.989 6.188 9.711 1.00 97.06 138 LEU A O 1
ATOM 1090 N N . ALA A 1 139 ? -16.170 4.870 9.715 1.00 97.56 139 ALA A N 1
ATOM 1091 C CA . ALA A 1 139 ? -16.337 4.414 11.096 1.00 97.56 139 ALA A CA 1
ATOM 1092 C C . ALA A 1 139 ? -16.242 5.577 12.097 1.00 97.56 139 ALA A C 1
ATOM 1094 O O . ALA A 1 139 ? -17.073 5.707 12.999 1.00 97.56 139 ALA A O 1
ATOM 1095 N N . PHE A 1 140 ? -15.264 6.465 11.907 1.00 97.88 140 PHE A N 1
ATOM 1096 C CA . PHE A 1 140 ? -15.080 7.654 12.733 1.00 97.88 140 PHE A CA 1
ATOM 1097 C C . PHE A 1 140 ? -16.284 8.606 12.654 1.00 97.88 140 PHE A C 1
ATOM 1099 O O . PHE A 1 140 ? -16.792 9.061 13.681 1.00 97.88 140 PHE A O 1
ATOM 1106 N N . GLU A 1 141 ? -16.781 8.888 11.451 1.00 97.69 141 GLU A N 1
ATOM 1107 C CA . GLU A 1 141 ? -17.945 9.749 11.222 1.00 97.69 141 GLU A CA 1
ATOM 1108 C C . GLU A 1 141 ? -19.216 9.157 11.838 1.00 97.69 141 GLU A C 1
ATOM 1110 O O . GLU A 1 141 ? -19.998 9.885 12.448 1.00 97.69 141 GLU A O 1
ATOM 1115 N N . GLN A 1 142 ? -19.407 7.838 11.746 1.00 96.88 142 GLN A N 1
ATOM 1116 C CA . GLN A 1 142 ? -20.537 7.150 12.374 1.00 96.88 142 GLN A CA 1
ATOM 1117 C C . GLN A 1 142 ? -20.479 7.207 13.905 1.00 96.88 142 GLN A C 1
ATOM 1119 O O . GLN A 1 142 ? -21.511 7.410 14.544 1.00 96.88 142 GLN A O 1
ATOM 1124 N N . ALA A 1 143 ? -19.291 7.056 14.495 1.00 96.94 143 ALA A N 1
ATOM 1125 C CA . ALA A 1 143 ? -19.113 7.080 15.945 1.00 96.94 143 ALA A CA 1
ATOM 1126 C C . ALA A 1 143 ? -19.253 8.490 16.544 1.00 96.94 143 ALA A C 1
ATOM 1128 O O . ALA A 1 143 ? -19.743 8.648 17.662 1.00 96.94 143 ALA A O 1
ATOM 1129 N N . THR A 1 144 ? -18.827 9.521 15.811 1.00 96.38 144 THR A N 1
ATOM 1130 C CA . THR A 1 144 ? -18.745 10.901 16.323 1.00 96.38 144 THR A CA 1
ATOM 1131 C C . THR A 1 144 ? -19.861 11.821 15.832 1.00 96.38 144 THR A C 1
ATOM 1133 O O . THR A 1 144 ? -20.133 12.846 16.458 1.00 96.38 144 THR A O 1
ATOM 1136 N N . GLY A 1 145 ? -20.489 11.500 14.699 1.00 95.50 145 GLY A N 1
ATOM 1137 C CA . GLY A 1 145 ? -21.376 12.404 13.964 1.00 95.50 145 GLY A CA 1
ATOM 1138 C C . GLY A 1 145 ? -20.648 13.544 13.234 1.00 95.50 145 GLY A C 1
ATOM 1139 O O . GLY A 1 145 ? -21.308 14.413 12.665 1.00 95.50 145 GLY A O 1
ATOM 1140 N N . MET A 1 146 ? -19.309 13.574 13.242 1.00 91.81 146 MET A N 1
ATOM 1141 C CA . MET A 1 146 ? -18.500 14.634 12.629 1.00 91.81 146 MET A CA 1
ATOM 1142 C C . MET A 1 146 ? -18.284 14.387 11.131 1.00 91.81 146 MET A C 1
ATOM 1144 O O . MET A 1 146 ? -17.198 14.002 10.717 1.00 91.81 146 MET A O 1
ATOM 1148 N N . THR A 1 147 ? -19.304 14.623 10.305 1.00 86.81 147 THR A N 1
ATOM 1149 C CA . THR A 1 147 ? -19.221 14.426 8.840 1.00 86.81 147 THR A CA 1
ATOM 1150 C C . THR A 1 147 ? -18.573 15.590 8.084 1.00 86.81 147 THR A C 1
ATOM 1152 O O . THR A 1 147 ? -18.296 15.489 6.891 1.00 86.81 147 THR A O 1
ATOM 1155 N N . GLU A 1 148 ? -18.357 16.716 8.762 1.00 85.62 148 GLU A N 1
ATOM 1156 C CA . GLU A 1 148 ? -17.664 17.896 8.245 1.00 85.62 148 GLU A CA 1
ATOM 1157 C C . GLU A 1 148 ? -16.402 18.152 9.083 1.00 85.62 148 GLU A C 1
ATOM 1159 O O . GLU A 1 148 ? 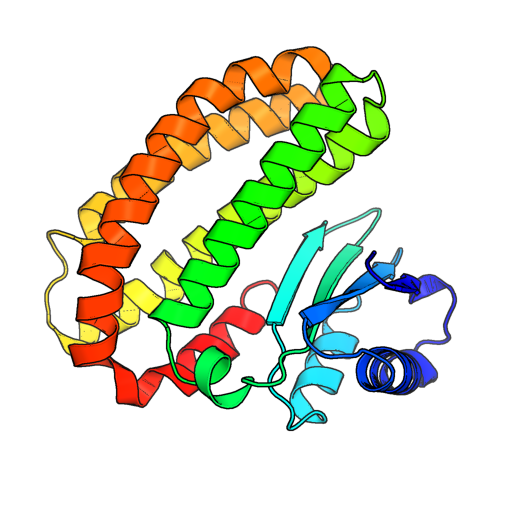-16.345 17.808 10.266 1.00 85.62 148 GLU A O 1
ATOM 1164 N N . GLY A 1 149 ? -15.380 18.769 8.484 1.00 88.94 149 GLY A N 1
ATOM 1165 C CA . GLY A 1 149 ? -14.126 19.085 9.175 1.00 88.94 149 GLY A CA 1
ATOM 1166 C C . GLY A 1 149 ? -12.965 18.162 8.784 1.00 88.94 149 GLY A C 1
ATOM 1167 O O . GLY A 1 149 ? -12.571 18.186 7.617 1.00 88.94 149 GLY A O 1
ATOM 1168 N N . PRO A 1 150 ? -12.352 17.409 9.721 1.00 92.38 150 PRO A N 1
ATOM 1169 C CA . PRO A 1 150 ? -11.054 16.769 9.491 1.00 92.38 150 PRO A CA 1
ATOM 1170 C C . PRO A 1 150 ? -11.078 15.751 8.341 1.00 92.38 150 PRO A C 1
ATOM 1172 O O . PRO A 1 150 ? -10.268 15.860 7.425 1.00 92.38 150 PRO A O 1
ATOM 1175 N N . THR A 1 151 ? -12.053 14.839 8.308 1.00 95.69 151 THR A N 1
ATOM 1176 C CA . THR A 1 151 ? -12.183 13.829 7.240 1.00 95.69 151 THR A CA 1
ATOM 1177 C C . THR A 1 151 ? -12.552 14.449 5.887 1.00 95.69 151 THR A C 1
ATOM 1179 O O . THR A 1 151 ? -12.143 13.960 4.836 1.00 95.69 151 THR A O 1
ATOM 1182 N N . GLN A 1 152 ? -13.302 15.557 5.871 1.00 96.19 152 GLN A N 1
ATOM 1183 C CA . GLN A 1 152 ? -13.590 16.311 4.645 1.00 96.19 152 GLN A CA 1
ATOM 1184 C C . GLN A 1 152 ? -12.322 16.967 4.084 1.00 96.19 152 GLN A C 1
ATOM 1186 O O . GLN A 1 152 ? -12.099 16.932 2.874 1.00 96.19 152 GLN A O 1
ATOM 1191 N N . MET A 1 153 ? -11.486 17.548 4.951 1.00 95.81 153 MET A N 1
ATOM 1192 C CA . MET A 1 153 ? -10.204 18.130 4.556 1.00 95.81 153 MET A CA 1
ATOM 1193 C C . MET A 1 153 ? -9.265 17.074 3.975 1.00 95.81 153 MET A C 1
ATOM 1195 O O . MET A 1 153 ? -8.710 17.316 2.905 1.00 95.81 153 MET A O 1
ATOM 1199 N N . MET A 1 154 ? -9.149 15.905 4.617 1.00 97.56 154 MET A N 1
ATOM 1200 C CA . MET A 1 154 ? -8.306 14.814 4.111 1.00 97.56 154 MET A CA 1
ATOM 1201 C C . MET A 1 154 ? -8.766 14.366 2.722 1.00 97.56 154 MET A C 1
ATOM 1203 O O . MET A 1 154 ? -7.973 14.377 1.787 1.00 97.56 154 MET A O 1
ATOM 1207 N N . ARG A 1 155 ? -10.074 14.145 2.515 1.00 98.06 155 ARG A N 1
ATOM 1208 C CA . ARG A 1 155 ? -10.617 13.814 1.181 1.00 98.06 155 ARG A CA 1
ATOM 1209 C C . ARG A 1 155 ? -10.270 14.857 0.116 1.00 98.06 155 ARG A C 1
ATOM 1211 O O . ARG A 1 155 ? -9.956 14.483 -1.010 1.00 98.06 155 ARG A O 1
ATOM 1218 N N . MET A 1 156 ? -10.325 16.155 0.428 1.00 97.31 156 MET A N 1
ATOM 1219 C CA . MET A 1 156 ? -9.949 17.199 -0.539 1.00 97.31 156 MET A CA 1
ATOM 1220 C C . MET A 1 156 ? -8.468 17.121 -0.930 1.00 97.31 156 MET A C 1
ATOM 1222 O O . MET A 1 156 ? -8.138 17.309 -2.100 1.00 97.31 156 MET A O 1
ATOM 1226 N N . GLU A 1 157 ? -7.587 16.820 0.019 1.00 98.00 157 GLU A N 1
ATOM 1227 C CA . GLU A 1 157 ? -6.154 16.655 -0.237 1.00 98.00 157 GLU A CA 1
ATOM 1228 C C . GLU A 1 157 ? -5.852 15.361 -0.985 1.00 98.00 157 GLU A C 1
ATOM 1230 O O . GLU A 1 157 ? -5.087 15.385 -1.950 1.00 98.00 157 GLU A O 1
ATOM 1235 N N . HIS A 1 158 ? -6.538 14.265 -0.649 1.00 98.56 158 HIS A N 1
ATOM 1236 C CA . HIS A 1 158 ? -6.466 13.018 -1.407 1.00 98.56 158 HIS A CA 1
ATOM 1237 C C . HIS A 1 158 ? -6.808 13.250 -2.873 1.00 98.56 158 HIS A C 1
ATOM 1239 O O . HIS A 1 158 ? -6.120 12.727 -3.741 1.00 98.56 158 HIS A O 1
ATOM 1245 N N . GLN A 1 159 ? -7.827 14.058 -3.190 1.00 98.38 159 GLN A N 1
ATOM 1246 C CA . GLN A 1 159 ? -8.160 14.363 -4.587 1.00 98.38 159 GLN A CA 1
ATOM 1247 C C . GLN A 1 159 ? -7.029 15.098 -5.318 1.00 98.38 159 GLN A C 1
ATOM 1249 O O . GLN A 1 159 ? -6.766 14.808 -6.486 1.00 98.38 159 GLN A O 1
ATOM 1254 N N . GLN A 1 160 ? -6.326 16.012 -4.645 1.00 97.88 160 GLN A N 1
ATOM 1255 C CA . GLN A 1 160 ? -5.170 16.699 -5.229 1.00 97.88 160 GLN A CA 1
ATOM 1256 C C . GLN A 1 160 ? -4.016 15.720 -5.478 1.00 97.88 160 GLN A C 1
ATOM 1258 O O . GLN A 1 160 ? -3.462 15.685 -6.576 1.00 97.88 160 GLN A O 1
ATOM 1263 N N . MET A 1 161 ? -3.702 14.873 -4.496 1.00 98.19 161 MET A N 1
ATOM 1264 C CA . MET A 1 161 ? -2.639 13.871 -4.606 1.00 98.19 161 MET A CA 1
ATOM 1265 C C . MET A 1 161 ? -2.963 12.799 -5.657 1.00 98.19 161 MET A C 1
ATOM 1267 O O . MET A 1 161 ? -2.114 12.476 -6.486 1.00 98.19 161 MET A O 1
ATOM 1271 N N . LYS A 1 162 ? -4.214 12.318 -5.711 1.00 98.38 162 LYS A N 1
ATOM 1272 C CA . LYS A 1 162 ? -4.726 11.405 -6.751 1.00 98.38 162 LYS A CA 1
ATOM 1273 C C . LYS A 1 162 ? -4.541 11.993 -8.154 1.00 98.38 162 LYS A C 1
ATOM 1275 O O . LYS A 1 162 ? -4.142 11.272 -9.064 1.00 98.38 162 LYS A O 1
ATOM 1280 N N . ALA A 1 163 ? -4.765 13.297 -8.336 1.00 97.69 163 ALA A N 1
ATOM 1281 C CA . ALA A 1 163 ? -4.560 13.958 -9.626 1.00 97.69 163 ALA A CA 1
ATOM 1282 C C . ALA A 1 163 ? -3.079 14.036 -10.043 1.00 97.69 163 ALA A C 1
ATOM 1284 O O . ALA A 1 163 ? -2.780 13.961 -11.237 1.00 97.69 163 ALA A O 1
ATOM 1285 N N . ILE A 1 164 ? -2.151 14.178 -9.092 1.00 97.38 164 ILE A N 1
ATOM 1286 C CA . ILE A 1 164 ? -0.707 14.138 -9.377 1.00 97.38 164 ILE A CA 1
ATOM 1287 C C . ILE A 1 164 ? -0.276 12.704 -9.699 1.00 97.38 164 ILE A C 1
ATOM 1289 O O . ILE A 1 164 ? 0.364 12.476 -10.722 1.00 97.38 164 ILE A O 1
ATOM 1293 N N . MET A 1 165 ? -0.701 11.719 -8.902 1.00 97.69 165 MET A N 1
ATOM 1294 C CA . MET A 1 165 ? -0.396 10.306 -9.156 1.00 97.69 165 MET A CA 1
ATOM 1295 C C . MET A 1 165 ? -0.940 9.817 -10.504 1.00 97.69 165 MET A C 1
ATOM 1297 O O . MET A 1 165 ? -0.267 9.051 -11.186 1.00 97.69 165 MET A O 1
ATOM 1301 N N . ALA A 1 166 ? -2.104 10.304 -10.946 1.00 97.50 166 ALA A N 1
ATOM 1302 C CA . ALA A 1 166 ? -2.621 10.007 -12.283 1.00 97.50 166 ALA A CA 1
ATOM 1303 C C . ALA A 1 166 ? -1.709 10.550 -13.402 1.00 97.50 166 ALA A C 1
ATOM 1305 O O . ALA A 1 166 ? -1.520 9.891 -14.425 1.00 97.50 166 ALA A O 1
ATOM 1306 N N . GLN A 1 167 ? -1.107 11.730 -13.211 1.00 97.31 167 GLN A N 1
ATOM 1307 C CA . GLN A 1 167 ? -0.119 12.273 -14.151 1.00 97.31 167 GLN A CA 1
ATOM 1308 C C . GLN A 1 167 ? 1.173 11.452 -14.136 1.00 97.31 167 GLN A C 1
ATOM 1310 O O . GLN A 1 167 ? 1.708 11.146 -15.201 1.00 97.31 167 GLN A O 1
ATOM 1315 N N . MET A 1 168 ? 1.647 11.046 -12.954 1.00 96.75 168 MET A N 1
ATOM 1316 C CA . MET A 1 168 ? 2.802 10.150 -12.817 1.00 96.75 168 MET A CA 1
ATOM 1317 C C . MET A 1 168 ? 2.561 8.819 -13.533 1.00 96.75 168 MET A C 1
ATOM 1319 O O . MET A 1 168 ? 3.401 8.398 -14.322 1.00 96.75 168 MET A O 1
ATOM 1323 N N . GLN A 1 169 ? 1.391 8.203 -13.341 1.00 95.81 169 GLN A N 1
ATOM 1324 C CA . GLN A 1 169 ? 1.021 6.956 -14.008 1.00 95.81 169 GLN A CA 1
ATOM 1325 C C . GLN A 1 169 ? 0.989 7.110 -15.534 1.00 95.81 169 GLN A C 1
ATOM 1327 O O . GLN A 1 169 ? 1.632 6.337 -16.238 1.00 95.81 169 GLN A O 1
ATOM 1332 N N . SER A 1 170 ? 0.350 8.162 -16.055 1.00 96.62 170 SER A N 1
ATOM 1333 C CA . SER A 1 170 ? 0.359 8.441 -17.499 1.00 96.62 170 SER A CA 1
ATOM 1334 C C . SER A 1 170 ? 1.774 8.678 -18.047 1.00 96.62 170 SER A C 1
ATOM 1336 O O . SER A 1 170 ? 2.051 8.358 -19.204 1.00 96.62 170 SER A O 1
ATOM 1338 N N . THR A 1 171 ? 2.667 9.244 -17.235 1.00 96.00 171 THR A N 1
ATOM 1339 C CA . THR A 1 171 ? 4.060 9.512 -17.612 1.00 96.00 171 THR A CA 1
ATOM 1340 C C . THR A 1 171 ? 4.860 8.208 -17.681 1.00 96.00 171 THR A C 1
ATOM 1342 O O . THR A 1 171 ? 5.542 7.979 -18.682 1.00 96.00 171 THR A O 1
ATOM 1345 N N . LEU A 1 172 ? 4.690 7.311 -16.700 1.00 94.62 172 LEU A N 1
ATOM 1346 C CA . LEU A 1 172 ? 5.234 5.946 -16.721 1.00 94.62 172 LEU A CA 1
ATOM 1347 C C . LEU A 1 172 ? 4.767 5.173 -17.964 1.00 94.62 172 LEU A C 1
ATOM 1349 O O . LEU A 1 172 ? 5.592 4.632 -18.697 1.00 94.62 172 LEU A O 1
ATOM 1353 N N . GLU A 1 173 ? 3.464 5.188 -18.257 1.00 93.19 173 GLU A N 1
ATOM 1354 C CA . GLU A 1 173 ? 2.874 4.496 -19.415 1.00 93.19 173 GLU A CA 1
ATOM 1355 C C . GLU A 1 173 ? 3.383 5.030 -20.764 1.00 93.19 173 GLU A C 1
ATOM 1357 O O . GLU A 1 173 ? 3.465 4.288 -21.743 1.00 93.19 173 GLU A O 1
ATOM 1362 N N . SER A 1 174 ? 3.755 6.311 -20.825 1.00 95.69 174 SER A N 1
ATOM 1363 C CA . SER A 1 174 ? 4.333 6.929 -22.025 1.00 95.69 174 SER A CA 1
ATOM 1364 C C . SER A 1 174 ? 5.821 6.609 -22.240 1.00 95.69 174 SER A C 1
ATOM 1366 O O . SER A 1 174 ? 6.381 6.973 -23.276 1.00 95.69 174 SER A O 1
ATOM 1368 N N . GLY A 1 175 ? 6.469 5.942 -21.277 1.00 93.44 175 GLY A N 1
ATOM 1369 C CA . GLY A 1 175 ? 7.902 5.636 -21.290 1.00 93.44 175 GLY A CA 1
ATOM 1370 C C . GLY A 1 175 ? 8.807 6.802 -20.880 1.00 93.44 175 GLY A C 1
ATOM 1371 O O . GLY A 1 175 ? 10.027 6.650 -20.880 1.00 93.44 175 GLY A O 1
ATOM 1372 N N . ALA A 1 176 ? 8.242 7.949 -20.496 1.00 95.25 176 ALA A N 1
ATOM 1373 C CA . ALA A 1 176 ? 8.971 9.129 -20.026 1.00 95.25 176 ALA A CA 1
ATOM 1374 C C . ALA A 1 176 ? 9.354 9.021 -18.535 1.00 95.25 176 ALA A C 1
ATOM 1376 O O . ALA A 1 176 ? 9.107 9.931 -17.745 1.00 95.25 176 ALA A O 1
ATOM 1377 N N . VAL A 1 177 ? 9.913 7.875 -18.131 1.00 94.56 177 VAL A N 1
ATOM 1378 C CA . VAL A 1 177 ? 10.175 7.523 -16.720 1.00 94.56 177 VAL A CA 1
ATOM 1379 C C . VAL A 1 177 ? 11.078 8.549 -16.024 1.00 94.56 177 VAL A C 1
ATOM 1381 O O . VAL A 1 177 ? 10.867 8.877 -14.859 1.00 94.56 177 VAL A O 1
ATOM 1384 N N . ASP A 1 178 ? 12.036 9.114 -16.755 1.00 93.44 178 ASP A N 1
ATOM 1385 C CA . ASP A 1 178 ? 12.965 10.147 -16.292 1.00 93.44 178 ASP A CA 1
ATOM 1386 C C . ASP A 1 178 ? 12.276 11.457 -15.866 1.00 93.44 178 ASP A C 1
ATOM 1388 O O . ASP A 1 178 ? 12.851 12.243 -15.115 1.00 93.44 178 ASP A O 1
ATOM 1392 N N . GLN A 1 179 ? 11.035 11.689 -16.302 1.00 93.75 179 GLN A N 1
ATOM 1393 C CA . GLN A 1 179 ? 10.253 12.878 -15.948 1.00 93.75 179 GLN A CA 1
ATOM 1394 C C . GLN A 1 179 ? 9.431 12.699 -14.667 1.00 93.75 179 GLN A C 1
ATOM 1396 O O . GLN A 1 179 ? 8.965 13.687 -14.097 1.00 93.75 179 GLN A O 1
ATOM 1401 N N . VAL A 1 180 ? 9.244 11.461 -14.199 1.00 93.56 180 VAL A N 1
ATOM 1402 C CA . VAL A 1 180 ? 8.359 11.156 -13.066 1.00 93.56 180 VAL A CA 1
ATOM 1403 C C . VAL A 1 180 ? 8.833 11.780 -11.747 1.00 93.56 180 VAL A C 1
ATOM 1405 O O . VAL A 1 180 ? 7.987 12.377 -11.077 1.00 93.56 180 VAL A O 1
ATOM 1408 N N . PRO A 1 181 ? 10.134 11.747 -11.377 1.00 90.75 181 PRO A N 1
ATOM 1409 C CA . PRO A 1 181 ? 10.600 12.385 -10.142 1.00 90.75 181 PRO A CA 1
ATOM 1410 C C . PRO A 1 181 ? 10.258 13.881 -10.061 1.00 90.75 181 PRO A C 1
ATOM 1412 O O . PRO A 1 181 ? 9.842 14.372 -9.017 1.00 90.75 181 PRO A O 1
ATOM 1415 N N . GLY A 1 182 ? 10.303 14.602 -11.189 1.00 90.38 182 GLY A N 1
ATOM 1416 C CA . GLY A 1 182 ? 9.948 16.027 -11.229 1.00 90.38 182 GLY A CA 1
ATOM 1417 C C . GLY A 1 182 ? 8.472 16.322 -10.923 1.00 90.38 182 GLY A C 1
ATOM 1418 O O . GLY A 1 182 ? 8.142 17.423 -10.486 1.00 90.38 182 GLY A O 1
ATOM 1419 N N . LEU A 1 183 ? 7.571 15.352 -11.123 1.00 89.62 183 LEU A N 1
ATOM 1420 C CA . LEU A 1 183 ? 6.167 15.451 -10.697 1.00 89.62 183 LEU A CA 1
ATOM 1421 C C . LEU A 1 183 ? 6.011 15.163 -9.195 1.00 89.62 183 LEU A C 1
ATOM 1423 O O . LEU A 1 183 ? 5.073 15.654 -8.560 1.00 89.62 183 LEU A O 1
ATOM 1427 N N . GLY A 1 184 ? 6.926 14.372 -8.634 1.00 89.56 184 GLY A N 1
ATOM 1428 C CA . GLY A 1 184 ? 6.880 13.907 -7.257 1.00 89.56 184 GLY A CA 1
ATOM 1429 C C . GLY A 1 184 ? 7.270 14.958 -6.217 1.00 89.56 184 GLY A C 1
ATOM 1430 O O . GLY A 1 184 ? 6.704 14.932 -5.131 1.00 89.56 184 GLY A O 1
ATOM 1431 N N . ASP A 1 185 ? 8.093 15.960 -6.550 1.00 87.56 185 ASP A N 1
ATOM 1432 C CA . ASP A 1 185 ? 8.458 17.053 -5.623 1.00 87.56 185 ASP A CA 1
ATOM 1433 C C . ASP A 1 185 ? 7.232 17.723 -4.974 1.00 87.56 185 ASP A C 1
ATOM 1435 O O . ASP A 1 185 ? 7.174 17.956 -3.764 1.00 87.56 185 ASP A O 1
ATOM 1439 N N . THR A 1 186 ? 6.213 18.024 -5.787 1.00 89.06 186 THR A N 1
ATOM 1440 C CA . THR A 1 186 ? 4.970 18.635 -5.289 1.00 89.06 186 THR A CA 1
ATOM 1441 C C . THR A 1 186 ? 4.155 17.637 -4.470 1.00 89.06 186 THR A C 1
ATOM 1443 O O . THR A 1 186 ? 3.594 18.006 -3.438 1.00 89.06 186 THR A O 1
ATOM 1446 N N . LEU A 1 187 ? 4.099 16.377 -4.912 1.00 95.19 187 LEU A N 1
ATOM 1447 C CA . LEU A 1 187 ? 3.384 15.314 -4.211 1.00 95.19 187 LEU A CA 1
ATOM 1448 C C . LEU A 1 187 ? 3.969 15.077 -2.816 1.00 95.19 187 LEU A C 1
ATOM 1450 O O . LEU A 1 187 ? 3.210 15.024 -1.8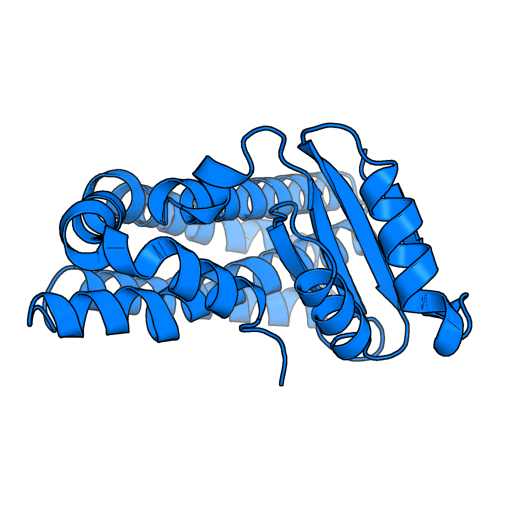56 1.00 95.19 187 LEU A O 1
ATOM 1454 N N . LEU A 1 188 ? 5.296 15.013 -2.691 1.00 93.69 188 LEU A N 1
ATOM 1455 C CA . LEU A 1 188 ? 5.991 14.788 -1.424 1.00 93.69 188 LEU A CA 1
ATOM 1456 C C . LEU A 1 188 ? 5.686 15.874 -0.394 1.00 93.69 188 LEU A C 1
ATOM 1458 O O . LEU A 1 188 ? 5.418 15.563 0.763 1.00 93.69 188 LEU A O 1
ATOM 1462 N N . ILE A 1 189 ? 5.689 17.147 -0.799 1.00 93.31 189 ILE A N 1
ATOM 1463 C CA . ILE A 1 189 ? 5.362 18.252 0.113 1.00 93.31 189 ILE A CA 1
ATOM 1464 C C . ILE A 1 189 ? 3.912 18.136 0.597 1.00 93.31 189 ILE A C 1
ATOM 1466 O O . ILE A 1 189 ? 3.649 18.312 1.789 1.00 93.31 189 ILE A O 1
ATOM 1470 N N . LEU A 1 190 ? 2.977 17.839 -0.313 1.00 95.19 190 LEU A N 1
ATOM 1471 C CA . LEU A 1 190 ? 1.570 17.653 0.041 1.00 95.19 190 LEU A CA 1
ATOM 1472 C C . LEU A 1 190 ? 1.389 16.459 0.980 1.00 95.19 190 LEU A C 1
ATOM 1474 O O . LEU A 1 190 ? 0.751 16.616 2.016 1.00 95.19 190 LEU A O 1
ATOM 1478 N N . MET A 1 191 ? 2.007 15.317 0.671 1.00 96.19 191 MET A N 1
ATOM 1479 C CA . MET A 1 191 ? 1.980 14.119 1.510 1.00 96.19 191 MET A CA 1
ATOM 1480 C C . MET A 1 191 ? 2.556 14.389 2.898 1.00 96.19 191 MET A C 1
ATOM 1482 O O . MET A 1 191 ? 1.904 14.107 3.890 1.00 96.19 191 MET A O 1
ATOM 1486 N N . GLN A 1 192 ? 3.724 15.021 3.017 1.00 95.19 192 GLN A N 1
ATOM 1487 C CA . GLN A 1 192 ? 4.313 15.320 4.328 1.00 95.19 192 GLN A CA 1
ATOM 1488 C C . GLN A 1 192 ? 3.389 16.182 5.199 1.00 95.19 192 GLN A C 1
ATOM 1490 O O . GLN A 1 192 ? 3.210 15.912 6.388 1.00 95.19 192 GLN A O 1
ATOM 1495 N N . GLN A 1 193 ? 2.778 17.218 4.618 1.00 96.25 193 GLN A N 1
ATOM 1496 C CA . GLN A 1 193 ? 1.830 18.077 5.336 1.00 96.25 193 GLN A CA 1
ATOM 1497 C C . GLN A 1 193 ? 0.539 17.340 5.701 1.00 96.25 193 GLN A C 1
ATOM 1499 O O . GLN A 1 193 ? -0.034 17.582 6.766 1.00 96.25 193 GLN A O 1
ATOM 1504 N N . HIS A 1 194 ? 0.084 16.471 4.809 1.00 97.50 194 HIS A N 1
ATOM 1505 C CA . HIS A 1 194 ? -1.089 15.638 4.976 1.00 97.50 194 HIS A CA 1
ATOM 1506 C C . HIS A 1 194 ? -0.886 14.606 6.097 1.00 97.50 194 HIS A C 1
ATOM 1508 O O . HIS A 1 194 ? -1.557 14.706 7.126 1.00 97.50 194 HIS A O 1
ATOM 1514 N N . ASN A 1 195 ? 0.137 13.754 5.983 1.00 96.50 195 ASN A N 1
ATOM 1515 C CA . ASN A 1 195 ? 0.490 12.713 6.951 1.00 96.50 195 ASN A CA 1
ATOM 1516 C C . ASN A 1 195 ? 0.672 13.304 8.357 1.00 96.50 195 ASN A C 1
ATOM 1518 O O . ASN A 1 195 ? 0.197 12.752 9.346 1.00 96.50 195 ASN A O 1
ATOM 1522 N N . MET A 1 196 ? 1.296 14.487 8.473 1.00 95.38 196 MET A N 1
ATOM 1523 C CA . MET A 1 196 ? 1.440 15.174 9.760 1.00 95.38 196 MET A CA 1
ATOM 1524 C C . MET A 1 196 ? 0.101 15.511 10.424 1.00 95.38 196 MET A C 1
ATOM 1526 O O . MET A 1 196 ? 0.020 15.494 11.653 1.00 95.38 196 MET A O 1
ATOM 1530 N N . LYS A 1 197 ? -0.936 15.876 9.666 1.00 96.56 197 LYS A N 1
ATOM 1531 C CA . LYS A 1 197 ? -2.256 16.171 10.244 1.00 96.56 197 LYS A CA 1
ATOM 1532 C C . LYS A 1 197 ? -2.960 14.898 10.676 1.00 96.56 197 LYS A C 1
ATOM 1534 O O . LYS A 1 197 ? -3.628 14.897 11.710 1.00 96.56 197 LYS A O 1
ATOM 1539 N N . GLU A 1 198 ? -2.785 13.825 9.925 1.00 97.50 198 GLU A N 1
ATOM 1540 C CA . GLU A 1 198 ? -3.390 12.550 10.266 1.00 97.50 198 GLU A CA 1
ATOM 1541 C C . GLU A 1 198 ? -2.742 11.940 11.501 1.00 97.50 198 GLU A C 1
ATOM 1543 O O . GLU A 1 198 ? -3.422 11.709 12.500 1.00 97.50 198 GLU A O 1
ATOM 1548 N N . GLU A 1 199 ? -1.418 11.807 11.503 1.00 95.56 199 GLU A N 1
ATOM 1549 C CA . GLU A 1 199 ? -0.683 11.178 12.599 1.00 95.56 199 GLU A CA 1
ATOM 1550 C C . GLU A 1 199 ? -0.763 11.973 13.907 1.00 95.56 199 GLU A C 1
ATOM 1552 O O . GLU A 1 199 ? -0.926 11.387 14.977 1.00 95.56 199 GLU A O 1
ATOM 1557 N N . ASN A 1 200 ? -0.697 13.310 13.849 1.00 93.75 200 ASN A N 1
ATOM 1558 C CA . ASN A 1 200 ? -0.714 14.133 15.064 1.00 93.75 200 ASN A CA 1
ATOM 1559 C C . ASN A 1 200 ? -2.122 14.447 15.582 1.00 93.75 200 ASN A C 1
ATOM 1561 O O . ASN A 1 200 ? -2.256 14.930 16.709 1.00 93.75 200 ASN A O 1
ATOM 1565 N N . MET A 1 201 ? -3.165 14.244 14.773 1.00 94.06 201 MET A N 1
ATOM 1566 C CA . MET A 1 201 ? -4.525 14.625 15.150 1.00 94.06 201 MET A CA 1
ATOM 1567 C C . MET A 1 201 ? -5.543 13.544 14.818 1.00 94.06 201 MET A C 1
ATOM 1569 O O . MET A 1 201 ? -6.175 13.022 15.735 1.00 94.06 201 MET A O 1
ATOM 1573 N N . LEU A 1 202 ? -5.725 13.205 13.542 1.00 96.06 202 LEU A N 1
ATOM 1574 C CA . LEU A 1 202 ? -6.851 12.370 13.124 1.00 96.06 202 LEU A CA 1
ATOM 1575 C C . LEU A 1 202 ? -6.759 10.936 13.657 1.00 96.06 202 LEU A C 1
ATOM 1577 O O . LEU A 1 202 ? -7.723 10.447 14.243 1.00 96.06 202 LEU A O 1
ATOM 1581 N N . TYR A 1 203 ? -5.604 10.283 13.543 1.00 96.19 203 TYR A N 1
ATOM 1582 C CA . TYR A 1 203 ? -5.418 8.928 14.060 1.00 96.19 203 TYR A CA 1
ATOM 1583 C C . TYR A 1 203 ? -5.516 8.889 15.585 1.00 96.19 203 TYR A C 1
ATOM 1585 O O . TYR A 1 203 ? -6.124 7.977 16.137 1.00 96.19 203 TYR A O 1
ATOM 1593 N N . PHE A 1 204 ? -5.025 9.917 16.282 1.00 94.00 204 PHE A N 1
ATOM 1594 C CA . PHE A 1 204 ? -5.235 10.038 17.725 1.00 94.00 204 PHE A CA 1
ATOM 1595 C C . PHE A 1 204 ? -6.726 10.161 18.082 1.00 94.00 204 PHE A C 1
ATOM 1597 O O . PHE A 1 204 ? -7.195 9.515 19.018 1.00 94.00 204 PHE A O 1
ATOM 1604 N N . MET A 1 205 ? -7.498 10.945 17.322 1.00 94.56 205 MET A N 1
ATOM 1605 C CA . MET A 1 205 ? -8.951 11.032 17.504 1.00 94.56 205 MET A CA 1
ATOM 1606 C C . MET A 1 205 ? -9.644 9.693 17.229 1.00 94.56 205 MET A C 1
ATOM 1608 O O . MET A 1 205 ? -10.565 9.334 17.964 1.00 94.56 205 MET A O 1
ATOM 1612 N N . MET A 1 206 ? -9.200 8.937 16.222 1.00 95.75 206 MET A N 1
ATOM 1613 C CA . MET A 1 206 ? -9.716 7.595 15.939 1.00 95.75 206 MET A CA 1
ATOM 1614 C C . MET A 1 206 ? -9.448 6.636 17.100 1.00 95.75 206 MET A C 1
ATOM 1616 O O . MET A 1 206 ? -10.378 5.989 17.571 1.00 95.75 206 MET A O 1
ATOM 1620 N N . GLU A 1 207 ? -8.235 6.613 17.654 1.00 93.56 207 GLU A N 1
ATOM 1621 C CA . GLU A 1 207 ? -7.921 5.790 18.834 1.00 93.56 207 GLU A CA 1
ATOM 1622 C C . GLU A 1 207 ? -8.814 6.133 20.042 1.00 93.56 207 GLU A C 1
ATOM 1624 O O . GLU A 1 207 ? -9.166 5.268 20.845 1.00 93.56 207 GLU A O 1
ATOM 1629 N N . GLN A 1 208 ? -9.243 7.390 20.175 1.00 94.12 208 GLN A N 1
ATOM 1630 C CA . GLN A 1 208 ? -10.148 7.798 21.252 1.00 94.12 208 GLN A CA 1
ATOM 1631 C C . GLN A 1 208 ? -11.605 7.365 21.050 1.00 94.12 208 GLN A C 1
ATOM 1633 O O . GLN A 1 208 ? -12.305 7.165 22.043 1.00 94.12 208 GLN A O 1
ATOM 1638 N N . HIS A 1 209 ? -12.077 7.260 19.805 1.00 95.81 209 HIS A N 1
ATOM 1639 C CA . HIS A 1 209 ? -13.509 7.104 19.507 1.00 95.81 209 HIS A CA 1
ATOM 1640 C C . HIS A 1 209 ? -13.884 5.742 18.918 1.00 95.81 209 HIS A C 1
ATOM 1642 O O . HIS A 1 209 ? -15.037 5.343 19.046 1.00 95.81 209 HIS A O 1
ATOM 1648 N N . ILE A 1 210 ? -12.943 5.049 18.273 1.00 95.75 210 ILE A N 1
ATOM 1649 C CA . ILE A 1 210 ? -13.180 3.787 17.555 1.00 95.75 210 ILE A CA 1
ATOM 1650 C C . ILE A 1 210 ? -12.121 2.714 17.866 1.00 95.75 210 ILE A C 1
ATOM 1652 O O . ILE A 1 210 ? -11.957 1.769 17.096 1.00 95.75 210 ILE A O 1
ATOM 1656 N N . SER A 1 211 ? -11.399 2.821 18.990 1.00 93.75 211 SER A N 1
ATOM 1657 C CA . SER A 1 211 ? -10.375 1.828 19.373 1.00 93.75 211 SER A CA 1
ATOM 1658 C C . SER A 1 211 ? -10.931 0.430 19.644 1.00 93.75 211 SER A C 1
ATOM 1660 O O . SER A 1 211 ? -10.220 -0.562 19.494 1.00 93.75 211 SER A O 1
ATOM 1662 N N . ASP A 1 212 ? -12.208 0.325 20.005 1.00 94.25 212 ASP A N 1
ATOM 1663 C CA . ASP A 1 212 ? -12.914 -0.947 20.151 1.00 94.25 212 ASP A CA 1
ATOM 1664 C C . ASP A 1 212 ? -13.120 -1.674 18.809 1.00 94.25 212 ASP A C 1
ATOM 1666 O O . ASP A 1 212 ? -13.261 -2.897 18.789 1.00 94.25 212 ASP A O 1
ATOM 1670 N N . GLN A 1 213 ? -13.075 -0.939 17.694 1.00 94.75 213 GLN A N 1
ATOM 1671 C CA . GLN A 1 213 ? -13.216 -1.451 16.329 1.00 94.75 213 GLN A CA 1
ATOM 1672 C C . GLN A 1 213 ? -11.871 -1.640 15.610 1.00 94.75 213 GLN A C 1
ATOM 1674 O O . GLN A 1 213 ? -11.847 -2.256 14.544 1.00 94.75 213 GLN A O 1
ATOM 1679 N N . SER A 1 214 ? -10.750 -1.166 16.175 1.00 92.88 214 SER A N 1
ATOM 1680 C CA . SER A 1 214 ? -9.432 -1.152 15.515 1.00 92.88 214 SER A CA 1
ATOM 1681 C C . SER A 1 214 ? -9.037 -2.494 14.902 1.00 92.88 214 SER A C 1
ATOM 1683 O O . SER A 1 214 ? -8.635 -2.544 13.743 1.00 92.88 214 SER A O 1
ATOM 1685 N N . VAL A 1 215 ? -9.184 -3.593 15.649 1.00 90.94 215 VAL A N 1
ATOM 1686 C CA . VAL A 1 215 ? -8.793 -4.931 15.171 1.00 90.94 215 VAL A CA 1
ATOM 1687 C C . VAL A 1 215 ? -9.597 -5.345 13.939 1.00 90.94 215 VAL A C 1
ATOM 1689 O O . VAL A 1 215 ? -9.030 -5.864 12.979 1.00 90.94 215 VAL A O 1
ATOM 1692 N N . ASP A 1 216 ? -10.909 -5.115 13.953 1.00 92.19 216 ASP A N 1
ATOM 1693 C CA . ASP A 1 216 ? -11.788 -5.479 12.841 1.00 92.19 216 ASP A CA 1
ATOM 1694 C C . ASP A 1 216 ? -11.531 -4.588 11.618 1.00 92.19 216 ASP A C 1
ATOM 1696 O O . ASP A 1 216 ? -11.341 -5.093 10.512 1.00 92.19 216 ASP A O 1
ATOM 1700 N N . LEU A 1 217 ? -11.398 -3.274 11.823 1.00 94.50 217 LEU A N 1
ATOM 1701 C CA . LEU A 1 217 ? -11.089 -2.318 10.758 1.00 94.50 217 LEU A CA 1
ATOM 1702 C C . LEU A 1 217 ? -9.738 -2.610 10.093 1.00 94.50 217 LEU A C 1
ATOM 1704 O O . LEU A 1 217 ? -9.648 -2.591 8.868 1.00 94.50 217 LEU A O 1
ATOM 1708 N N . ILE A 1 218 ? -8.702 -2.951 10.865 1.00 92.19 218 ILE A N 1
ATOM 1709 C CA . ILE A 1 218 ? -7.391 -3.335 10.319 1.00 92.19 218 ILE A CA 1
ATOM 1710 C C . ILE A 1 218 ? -7.495 -4.645 9.524 1.00 92.19 218 ILE A C 1
ATOM 1712 O O . ILE A 1 218 ? -6.895 -4.770 8.455 1.00 92.19 218 ILE A O 1
ATOM 1716 N N . GLN A 1 219 ? -8.282 -5.620 9.987 1.00 89.31 219 GLN A N 1
ATOM 1717 C CA . GLN A 1 219 ? -8.521 -6.850 9.223 1.00 89.31 219 GLN A CA 1
ATOM 1718 C C . GLN A 1 219 ? -9.269 -6.590 7.909 1.00 89.31 219 GLN A C 1
ATOM 1720 O O . GLN A 1 219 ? -8.965 -7.235 6.904 1.00 89.31 219 GLN A O 1
ATOM 1725 N N . GLN A 1 220 ? -10.227 -5.659 7.897 1.00 92.06 220 GLN A N 1
ATOM 1726 C CA . GLN A 1 220 ? -10.902 -5.220 6.675 1.00 92.06 220 GLN A CA 1
ATOM 1727 C C . GLN A 1 220 ? -9.934 -4.477 5.742 1.00 92.06 220 GLN A C 1
ATOM 1729 O O . GLN A 1 220 ? -9.883 -4.781 4.550 1.00 92.06 220 GLN A O 1
ATOM 1734 N N . ALA A 1 221 ? -9.096 -3.586 6.281 1.00 92.25 221 ALA A N 1
ATOM 1735 C CA . ALA A 1 221 ? -8.084 -2.848 5.528 1.00 92.25 221 ALA A CA 1
ATOM 1736 C C . ALA A 1 221 ? -7.110 -3.787 4.800 1.00 92.25 221 ALA A C 1
ATOM 1738 O O . ALA A 1 221 ? -6.822 -3.603 3.619 1.00 92.25 221 ALA A O 1
ATOM 1739 N N . GLN A 1 222 ? -6.666 -4.866 5.451 1.00 89.44 222 GLN A N 1
ATOM 1740 C CA . GLN A 1 222 ? -5.814 -5.891 4.829 1.00 89.44 222 GLN A CA 1
ATOM 1741 C C . GLN A 1 222 ? -6.468 -6.652 3.665 1.00 89.44 222 GLN A C 1
ATOM 1743 O O . GLN A 1 222 ? -5.783 -7.405 2.975 1.00 89.44 222 GLN A O 1
ATOM 1748 N N . ARG A 1 223 ? -7.776 -6.483 3.452 1.00 88.62 223 ARG A N 1
ATOM 1749 C CA . ARG A 1 223 ? -8.554 -7.163 2.411 1.00 88.62 223 ARG A CA 1
ATOM 1750 C C . ARG A 1 223 ? -9.181 -6.203 1.404 1.00 88.62 223 ARG A C 1
ATOM 1752 O O . ARG A 1 223 ? -9.889 -6.664 0.520 1.00 88.62 223 ARG A O 1
ATOM 1759 N N . ILE A 1 224 ? -8.920 -4.899 1.513 1.00 89.00 224 ILE A N 1
ATOM 1760 C CA . ILE A 1 224 ? -9.583 -3.863 0.704 1.00 89.00 224 ILE A CA 1
ATOM 1761 C C . ILE A 1 224 ? -9.311 -3.975 -0.807 1.00 89.00 224 ILE A C 1
ATOM 1763 O O . ILE A 1 224 ? -10.078 -3.462 -1.628 1.00 89.00 224 ILE A O 1
ATOM 1767 N N . ASP A 1 225 ? -8.225 -4.650 -1.178 1.00 80.75 225 ASP A N 1
ATOM 1768 C CA . ASP A 1 225 ? -7.839 -4.901 -2.571 1.00 80.75 225 ASP A CA 1
ATOM 1769 C C . ASP A 1 225 ? -8.468 -6.185 -3.127 1.00 80.75 225 ASP A C 1
ATOM 1771 O O . ASP A 1 225 ? -8.492 -6.399 -4.336 1.00 80.75 225 ASP A O 1
ATOM 1775 N N . PHE A 1 226 ? -8.998 -7.053 -2.262 1.00 79.44 226 PHE A N 1
ATOM 1776 C CA . PHE A 1 226 ? -9.606 -8.305 -2.691 1.00 79.44 226 PHE A CA 1
ATOM 1777 C C . PHE A 1 226 ? -11.0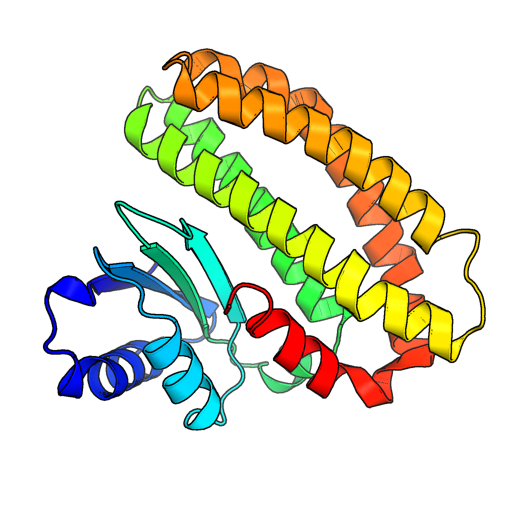33 -8.046 -3.179 1.00 79.44 226 PHE A C 1
ATOM 1779 O O . PHE A 1 226 ? -11.866 -7.511 -2.447 1.00 79.44 226 PHE A O 1
ATOM 1786 N N . ARG A 1 227 ? -11.290 -8.413 -4.437 1.00 62.25 227 ARG A N 1
ATOM 1787 C CA . ARG A 1 227 ? -12.597 -8.302 -5.099 1.00 62.25 227 ARG A CA 1
ATOM 1788 C C . ARG A 1 227 ? -13.488 -9.506 -4.816 1.00 62.25 227 ARG A C 1
ATOM 1790 O O . ARG A 1 227 ? -12.950 -10.630 -4.687 1.00 62.25 227 ARG A O 1
#

Organism: NCBI:txid2024889

=== Feature glossary ===
Annotated list of the representations used here:

Nearest PDB structures. The Foldseek neighbor list gives the closest experimentally determined structures in the PDB, ranked by structural alignment. TM-score near 1 means near-identical fold; near 0.3 means only rough topology match. This is how one finds what a novel AlphaFold prediction most resembles in the solved-structure universe.

Foldseek 3Di. Foldseek's 3Di representation compresses backbone geometry into a per-residue letter drawn from a learned twenty-state alphabet. It captures the tertiary interaction pattern around each residue — which residues are packed against it in space, regardless of where they are in sequence.

Radius of gyration, Cα contacts, bounding box. Radius of gyration (Rg) is the root-mean-square distance of Cα atoms from their centroid — a single number for overall size and compactness. A globular domain of N residues has Rg ≈ 2.2·N^0.38 Å; an extended or disordered chain has a much larger Rg. The Cα contact count is the number of residue pairs whose Cα atoms are within 8 Å and are more than four positions apart in sequence — a standard proxy for tertiary packing density. The bounding box is the smallest axis-aligned box enclosing all Cα atoms.

InterPro / GO / CATH / organism. The annotation block draws on four external resources. InterPro: which protein families and domains the sequence belongs to. GO: standardized terms for what the protein does, what process it participates in, and where in the cell it acts. CATH: which structural fold it has in the CATH hierarchy. Organism: the species of origin.

mmCIF coordinates. The mmCIF block holds the 3D Cartesian coordinates of each backbone atom (N, Cα, C, O) in ångströms. mmCIF is the PDB's canonical archive format — a tagged-loop text representation of the atomic model.

pLDDT. pLDDT is the predicted lDDT-Cα score: AlphaFold's confidence that the local environment of each residue (all inter-atomic distances within 15 Å) is correctly placed. It is a per-residue number between 0 and 100, with higher meaning more reliable.

Backbone torsions (φ/ψ). φ (phi) and ψ (psi) are the two rotatable backbone dihedrals per residue: φ is the C(i-1)–N–Cα–C torsion, ψ is the N–Cα–C–N(i+1) torsion, both in degrees on (−180°, 180°]. α-helical residues cluster near (−60°, −45°); β-strand residues near (−120°, +130°). A Ramachandran plot is simply a scatter of (φ, ψ) for every residue.

B-factor. For experimental (PDB) structures, the B-factor (temperature factor) quantifies the positional spread of each atom in the crystal — a combination of thermal vibration and static disorder — in units of Å². High B-factors mark flexible loops or poorly resolved regions; low B-factors mark the rigid, well-ordered core.

Secondary structure (3-state, P-SEA). SS3 is a coarse helix/strand/coil call (letters a/b/c) made by the P-SEA algorithm from inter-Cα distances and dihedrals. It is less detailed than DSSP but needs only Cα positions.

Predicted aligned error. Predicted aligned error is AlphaFold's pairwise confidence. Unlike pLDDT (per-residue), PAE is per-residue-pair and captures whether two parts of the structure are correctly placed relative to each other. Units are ångströms of expected positional error.

Solvent-accessible surface area. Solvent-accessible surface area (SASA) is the area in Å² traced out by the centre of a 1.4 Å probe sphere (a water molecule) rolled over the protein's van der Waals surface (Shrake–Rupley / Lee–Richards construction). Buried residues have near-zero SASA; fully exposed residues can exceed 200 Å². The total SASA scales roughly with the number of surface residues.

Secondary structure (8-state, DSSP). The SS8 string is DSSP's per-residue secondary-structure call. α-helix (H) means an i→i+4 H-bond ladder; β-strand (E) means the residue participates in a β-sheet; 3₁₀ (G) and π (I) are tighter and wider helices; T/S are turns/bends; '-' is loop.

Rendered structure images. Structure images are PyMOL renders from six orthogonal camera directions. Cartoon representation draws helices as coils and strands as arrows; sticks shows the backbone as bonds; surface shows the solvent-excluded envelope. Rainbow coloring maps sequence position to hue (blue→red, N→C); chain coloring assigns a distinct color per polypeptide.

Sequence. The amino-acid sequence is the protein's primary structure: the linear order of residues from the N-terminus to the C-terminus, written in one-letter code. Everything else here — the 3D coordinates, the secondary structure, the domain annotations — is ultimately a consequence of this string.

Contact-map, Ramachandran, and PAE plots. Three diagnostic plots accompany the record. The Cα contact map visualizes the tertiary structure as a 2D adjacency matrix (8 Å cutoff, sequence-local contacts suppressed). The Ramachandran plot shows the distribution of backbone (φ, ψ) torsions, with points in the α and β basins reflecting secondary structure content. The PAE plot shows AlphaFold's inter-residue confidence as a color matrix.